Protein AF-A0A5J4NF68-F1 (afdb_monomer_lite)

pLDDT: mean 74.24, std 18.6, range [33.56, 95.12]

Sequence (319 aa):
MELEQIKAQVVLRYAKQRDSLELQIQQTKDAIANVENAMNISLVALQANIARNQRWLKAIHGWIAIHQDLCRRRRYRWDQEISKMRREILALEATEGFVKAVFGGGPNGALRDQQKNSSVGCFQPQSKCEKMWLSRRRKQAELVISQESCDRIRNIETLLRTRGLSTDEQVIAKKKFFVPHHSLLIREKELSEVATKLQVEQDVLLTNIDKRKQEKQQLEERWASVIEEISRELANSEENFRKRTIELQTRLEELLSQRDSMRMMEQEELIEATVKYVNRKRQMNELHQEFAHLGLSLSINGVGRFSYFERRPNYLPYR

Organism: NCBI:txid34504

Foldseek 3Di:
DVVVVVVVVVVVVVVVVVVVVVVVVVVVVVVVVVVVVVLVVVLVVLVVVLVVLVVVLVVLVVVVVVVLVVVVVVVVVVVVVVVVVVVVVVVVVVCVVVVCVPVVDDDVPVVPPPDPDDPDDDDDPPDPVVVVVVVVVVVVVVVVQDVVNVVVVVVVVVVVVVVVPPPVVVVVVPPPPPVVPDPSNVVSVVSVVVSVVSVVVSVVSVVVVVVVVVVVVVVVVVVVVVVVVVVVVVVVVVVVVVVVVVVVVVVVVVVVVVVVVVVVVVVVVVVVVVVVVVVVVVVVVVVQVVCVVVQFHFDDDPPDPDDGGDPDGPDDDPD

Structure (mmCIF, N/CA/C/O backbone):
data_AF-A0A5J4NF68-F1
#
_entry.id   AF-A0A5J4NF68-F1
#
loop_
_atom_site.group_PDB
_atom_site.id
_atom_site.type_symbol
_atom_site.label_atom_id
_atom_site.label_alt_id
_atom_site.label_comp_id
_atom_site.label_asym_id
_atom_site.label_entity_id
_atom_site.label_seq_id
_atom_site.pdbx_PDB_ins_code
_atom_site.Cartn_x
_atom_site.Cartn_y
_atom_site.Cartn_z
_atom_site.occupancy
_atom_site.B_iso_or_equiv
_atom_site.auth_seq_id
_atom_site.auth_comp_id
_atom_site.auth_asym_id
_atom_site.auth_atom_id
_atom_site.pdbx_PDB_model_num
ATOM 1 N N . MET A 1 1 ? -27.489 -20.104 41.219 1.00 59.53 1 MET A N 1
ATOM 2 C CA . MET A 1 1 ? -26.710 -20.953 40.288 1.00 59.53 1 MET A CA 1
ATOM 3 C C . MET A 1 1 ? -26.841 -20.513 38.830 1.00 59.53 1 MET A C 1
ATOM 5 O O . MET A 1 1 ? -25.839 -20.527 38.134 1.00 59.53 1 MET A O 1
ATOM 9 N N . GLU A 1 2 ? -28.008 -20.062 38.365 1.00 78.06 2 GLU A N 1
ATOM 10 C CA . GLU A 1 2 ? -28.225 -19.699 36.948 1.00 78.06 2 GLU A CA 1
ATOM 11 C C . GLU A 1 2 ? -27.403 -18.487 36.460 1.00 78.06 2 GLU A C 1
ATOM 13 O O . GLU A 1 2 ? -26.925 -18.467 35.330 1.00 78.06 2 GLU A O 1
ATOM 18 N N . LEU A 1 3 ? -27.161 -17.496 37.323 1.00 75.38 3 LEU A N 1
ATOM 19 C CA . LEU A 1 3 ? -26.465 -16.251 36.961 1.00 75.38 3 LEU A CA 1
ATOM 20 C C . LEU A 1 3 ? -24.962 -16.455 36.668 1.00 75.38 3 LEU A C 1
ATOM 22 O O . LEU A 1 3 ? -24.415 -15.847 35.750 1.00 75.38 3 LEU A O 1
ATOM 26 N N . GLU A 1 4 ? -24.314 -17.360 37.406 1.00 84.50 4 GLU A N 1
ATOM 27 C CA . GLU A 1 4 ? -22.922 -17.785 37.177 1.00 84.50 4 GLU A CA 1
ATOM 28 C C . GLU A 1 4 ? -22.785 -18.555 35.853 1.00 84.50 4 GLU A C 1
ATOM 30 O O . GLU A 1 4 ? -21.860 -18.309 35.079 1.00 84.50 4 GLU A 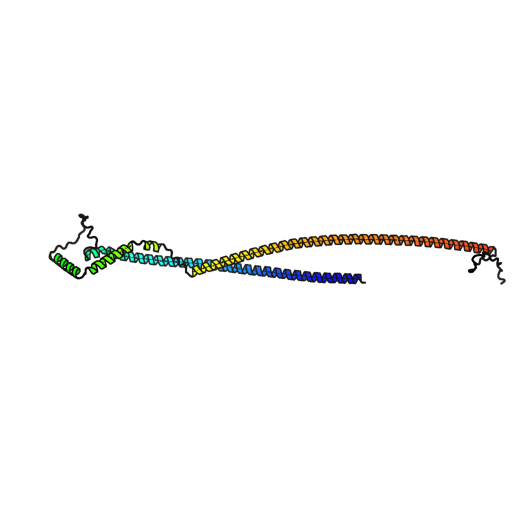O 1
ATOM 35 N N . GLN A 1 5 ? -23.750 -19.425 35.532 1.00 88.38 5 GLN A N 1
ATOM 36 C CA . GLN A 1 5 ? -23.781 -20.135 34.249 1.00 88.38 5 GLN A CA 1
ATOM 37 C C . GLN A 1 5 ? -23.977 -19.184 33.064 1.00 88.38 5 GLN A C 1
ATOM 39 O O . GLN A 1 5 ? -23.295 -19.330 32.049 1.00 88.38 5 GLN A O 1
ATOM 44 N N . ILE A 1 6 ? -24.863 -18.191 33.187 1.00 86.56 6 ILE A N 1
ATOM 45 C CA . ILE A 1 6 ? -25.079 -17.185 32.139 1.00 86.56 6 ILE A CA 1
ATOM 46 C C . ILE A 1 6 ? -23.810 -16.348 31.929 1.00 86.56 6 ILE A C 1
ATOM 48 O O . ILE A 1 6 ? -23.382 -16.179 30.787 1.00 86.56 6 ILE A O 1
ATOM 52 N N . LYS A 1 7 ? -23.151 -15.891 33.005 1.00 86.12 7 LYS A N 1
ATOM 53 C CA . LYS A 1 7 ? -21.858 -15.188 32.908 1.00 86.12 7 LYS A CA 1
ATOM 54 C C . LYS A 1 7 ? -20.809 -16.030 32.188 1.00 86.12 7 LYS A C 1
ATOM 56 O O . LYS A 1 7 ? -20.181 -15.542 31.250 1.00 86.12 7 LYS A O 1
ATOM 61 N N . ALA A 1 8 ? -20.654 -17.294 32.579 1.00 88.31 8 ALA A N 1
ATOM 62 C CA . ALA A 1 8 ? -19.693 -18.197 31.957 1.00 88.31 8 ALA A CA 1
ATOM 63 C C . ALA A 1 8 ? -19.976 -18.392 30.456 1.00 88.31 8 ALA A C 1
ATOM 65 O O . ALA A 1 8 ? -19.056 -18.318 29.644 1.00 88.31 8 ALA A O 1
ATOM 66 N N . GLN A 1 9 ? -21.242 -18.567 30.060 1.00 89.31 9 GLN A N 1
ATOM 67 C CA . GLN A 1 9 ? -21.619 -18.693 28.648 1.00 89.31 9 GLN A CA 1
ATOM 68 C C . GLN A 1 9 ? -21.341 -17.421 27.841 1.00 89.31 9 GLN A C 1
ATOM 70 O O . GLN A 1 9 ? -20.871 -17.510 26.706 1.00 89.31 9 GLN A O 1
ATOM 75 N N . VAL A 1 10 ? -21.617 -16.248 28.412 1.00 88.31 10 VAL A N 1
ATOM 76 C CA . VAL A 1 10 ? -21.362 -14.955 27.765 1.00 88.31 10 VAL A CA 1
ATOM 77 C C . VAL A 1 10 ? -19.863 -14.751 27.547 1.00 88.31 10 VAL A C 1
ATOM 79 O O . VAL A 1 10 ? -19.450 -14.480 26.420 1.00 88.31 10 VAL A O 1
ATOM 82 N N . VAL A 1 11 ? -19.036 -14.974 28.574 1.00 89.62 11 VAL A N 1
ATOM 83 C CA . VAL A 1 11 ? -17.567 -14.882 28.471 1.00 89.62 11 VAL A CA 1
ATOM 84 C C . VAL A 1 11 ? -17.032 -15.823 27.391 1.00 89.62 11 VAL A C 1
ATOM 86 O O . VAL A 1 11 ? -16.218 -15.422 26.563 1.00 89.62 11 VAL A O 1
ATOM 89 N N . LEU A 1 12 ? -17.533 -17.058 27.346 1.00 91.94 12 LEU A N 1
ATOM 90 C CA . LEU A 1 12 ? -17.080 -18.068 26.392 1.00 91.94 12 LEU A CA 1
ATOM 91 C C . LEU A 1 12 ? -17.484 -17.723 24.947 1.00 91.94 12 LEU A C 1
ATOM 93 O O . LEU A 1 12 ? -16.716 -17.974 24.017 1.00 91.94 12 LEU A O 1
ATOM 97 N N . ARG A 1 13 ? -18.656 -17.105 24.737 1.00 90.50 13 ARG A N 1
ATOM 98 C CA . ARG A 1 13 ? -19.060 -16.576 23.421 1.00 90.50 13 ARG A CA 1
ATOM 99 C C . ARG A 1 13 ? -18.168 -15.421 22.974 1.00 90.50 13 ARG A C 1
ATOM 101 O O . ARG A 1 13 ? -17.709 -15.444 21.834 1.00 90.50 13 ARG A O 1
ATOM 108 N N . TYR A 1 14 ? -17.888 -14.463 23.858 1.00 88.19 14 TYR A N 1
ATOM 109 C CA . TYR A 1 14 ? -16.998 -13.343 23.543 1.00 88.19 14 TYR A CA 1
ATOM 110 C C . TYR A 1 14 ? -15.572 -13.803 23.242 1.00 88.19 14 TYR A C 1
ATOM 112 O O . TYR A 1 14 ? -14.987 -13.327 22.275 1.00 88.19 14 TYR A O 1
ATOM 120 N N . ALA A 1 15 ? -15.038 -14.762 24.005 1.00 88.25 15 ALA A N 1
ATOM 121 C CA . ALA A 1 15 ? -13.722 -15.341 23.745 1.00 88.25 15 ALA A CA 1
ATOM 122 C C . ALA A 1 15 ? -13.656 -15.975 22.346 1.00 88.25 15 ALA A C 1
ATOM 124 O O . ALA A 1 15 ? -12.808 -15.605 21.544 1.00 88.25 15 ALA A O 1
ATOM 125 N N . LYS A 1 16 ? -14.631 -16.824 21.989 1.00 90.81 16 LYS A N 1
ATOM 126 C CA . LYS A 1 16 ? -14.703 -17.427 20.645 1.00 90.81 16 LYS A CA 1
ATOM 127 C C . LYS A 1 16 ? -14.792 -16.389 19.528 1.00 90.81 16 LYS A C 1
ATOM 129 O O . LYS A 1 16 ? -14.175 -16.552 18.479 1.00 90.81 16 LYS A O 1
ATOM 134 N N . GLN A 1 17 ? -15.589 -15.342 19.731 1.00 89.50 17 GLN A N 1
ATOM 135 C CA . GLN A 1 17 ? -15.748 -14.282 18.741 1.00 89.50 17 GLN A CA 1
ATOM 136 C C . GLN A 1 17 ? -14.461 -13.462 18.591 1.00 89.50 17 GLN A C 1
ATOM 138 O O . GLN A 1 17 ? -14.078 -13.137 17.469 1.00 89.50 17 GLN A O 1
ATOM 143 N N . ARG A 1 18 ? -13.768 -13.186 19.699 1.00 88.56 18 ARG A N 1
ATOM 144 C CA . ARG A 1 18 ? -12.459 -12.535 19.708 1.00 88.56 18 ARG A CA 1
ATOM 145 C C . ARG A 1 18 ? -11.419 -13.364 18.959 1.00 88.56 18 ARG A C 1
ATOM 147 O O . ARG A 1 18 ? -10.794 -12.829 18.053 1.00 88.56 18 ARG A O 1
ATOM 154 N N . ASP A 1 19 ? -11.292 -14.651 19.268 1.00 90.31 19 ASP A N 1
ATOM 155 C CA . ASP A 1 19 ? -10.322 -15.539 18.615 1.00 90.31 19 ASP A CA 1
ATOM 156 C C . ASP A 1 19 ? -10.578 -15.621 17.100 1.00 90.31 19 ASP A C 1
ATOM 158 O O . ASP A 1 19 ? -9.653 -15.571 16.288 1.00 90.31 19 ASP A O 1
ATOM 162 N N . SER A 1 20 ? -11.854 -15.680 16.698 1.00 92.00 20 SER A N 1
ATOM 163 C CA . SER A 1 20 ? -12.244 -15.646 15.285 1.00 92.00 20 SER A CA 1
ATOM 164 C C . SER A 1 20 ? -11.854 -14.334 14.599 1.00 92.00 20 SER A C 1
ATOM 166 O O . SER A 1 20 ? -11.439 -14.358 13.440 1.00 92.00 20 SER A O 1
ATOM 168 N N . LEU A 1 21 ? -12.015 -13.193 15.274 1.00 8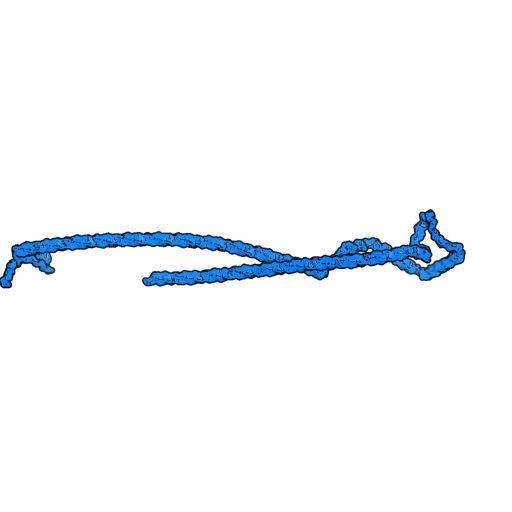7.75 21 LEU A N 1
ATOM 169 C CA . LEU A 1 21 ? -11.630 -11.887 14.736 1.00 87.75 21 LEU A CA 1
ATOM 170 C C . LEU A 1 21 ? -10.108 -11.743 14.660 1.00 87.75 21 LEU A C 1
ATOM 172 O O . LEU A 1 21 ? -9.599 -11.283 13.642 1.00 87.75 21 LEU A O 1
ATOM 176 N N . GLU A 1 22 ? -9.375 -12.179 15.685 1.00 88.94 22 GLU A N 1
ATOM 177 C CA . GLU A 1 22 ? -7.908 -12.181 15.688 1.00 88.94 22 GLU A CA 1
ATOM 178 C C . GLU A 1 22 ? -7.353 -13.037 14.539 1.00 88.94 22 GLU A C 1
ATOM 180 O O . GLU A 1 22 ? -6.442 -12.600 13.833 1.00 88.94 22 GLU A O 1
ATOM 185 N N . LEU A 1 23 ? -7.960 -14.199 14.269 1.00 92.75 23 LEU A N 1
ATOM 186 C CA . LEU A 1 23 ? -7.596 -15.041 13.129 1.00 92.75 23 LEU A CA 1
ATOM 187 C C . LEU A 1 23 ? -7.835 -14.335 11.786 1.00 92.75 23 LEU A C 1
ATOM 189 O O . LEU A 1 23 ? -6.960 -14.352 10.922 1.00 92.75 23 LEU A O 1
ATOM 193 N N . GLN A 1 24 ? -8.995 -13.699 11.603 1.00 89.25 24 GLN A N 1
ATOM 194 C CA . GLN A 1 24 ? -9.304 -12.952 10.378 1.00 89.25 24 GLN A CA 1
ATOM 195 C C . GLN A 1 24 ? -8.357 -11.759 10.183 1.00 89.25 24 GLN A C 1
ATOM 197 O O . GLN A 1 24 ? -7.879 -11.511 9.072 1.00 89.25 24 GLN A O 1
ATOM 202 N N . ILE A 1 25 ? -8.031 -11.040 11.261 1.00 86.50 25 ILE A N 1
ATOM 203 C CA . ILE A 1 25 ? -7.044 -9.952 11.248 1.00 86.50 25 ILE A CA 1
ATOM 204 C C . ILE A 1 25 ? -5.669 -10.487 10.839 1.00 86.50 25 ILE A C 1
ATOM 206 O O . ILE A 1 25 ? -4.985 -9.866 10.030 1.00 86.50 25 ILE A O 1
ATOM 210 N N . GLN A 1 26 ? -5.255 -11.642 11.355 1.00 90.12 26 GLN A N 1
ATOM 211 C CA . GLN A 1 26 ? -3.968 -12.214 10.979 1.00 90.12 26 GLN A CA 1
ATOM 212 C C . GLN A 1 26 ? -3.941 -12.646 9.506 1.00 90.12 26 GLN A C 1
ATOM 214 O O . GLN A 1 26 ? -3.029 -12.271 8.775 1.00 90.12 26 GLN A O 1
ATOM 219 N N . GLN A 1 27 ? -4.981 -13.338 9.034 1.00 92.69 27 GLN A N 1
ATOM 220 C CA . GLN A 1 27 ? -5.099 -13.752 7.631 1.00 92.69 27 GLN A CA 1
ATOM 221 C C . GLN A 1 27 ? -5.060 -12.560 6.668 1.00 92.69 27 GLN A C 1
ATOM 223 O O . GLN A 1 27 ? -4.418 -12.615 5.619 1.00 92.69 27 GLN A O 1
ATOM 228 N N . THR A 1 28 ? -5.734 -11.465 7.021 1.00 86.12 28 THR A N 1
ATOM 229 C CA . THR A 1 28 ? -5.725 -10.238 6.215 1.00 86.12 28 THR A CA 1
ATOM 230 C C . THR A 1 28 ? -4.368 -9.538 6.238 1.00 86.12 28 THR A C 1
ATOM 232 O O . THR A 1 28 ? -3.916 -9.091 5.183 1.00 86.12 28 THR A O 1
ATOM 235 N N . LYS A 1 29 ? -3.673 -9.496 7.383 1.00 87.19 29 LYS A N 1
ATOM 236 C CA . LYS A 1 29 ? -2.292 -8.989 7.468 1.00 87.19 29 LYS A CA 1
ATOM 237 C C . LYS A 1 29 ? -1.343 -9.779 6.569 1.00 87.19 29 LYS A C 1
ATOM 239 O O . LYS A 1 29 ? -0.588 -9.177 5.807 1.00 87.19 29 LYS A O 1
ATOM 244 N N . ASP A 1 30 ? -1.429 -11.104 6.609 1.00 91.56 30 ASP A N 1
ATOM 245 C CA . ASP A 1 30 ? -0.593 -11.978 5.786 1.00 91.56 30 ASP A CA 1
ATOM 246 C C . ASP A 1 30 ? -0.901 -11.788 4.290 1.00 91.56 30 ASP A C 1
ATOM 248 O O . ASP A 1 30 ? 0.009 -11.699 3.463 1.00 91.56 30 ASP A O 1
ATOM 252 N N . ALA A 1 31 ? -2.180 -11.644 3.927 1.00 87.38 31 ALA A N 1
ATOM 253 C CA . ALA A 1 31 ? -2.591 -11.355 2.555 1.00 87.38 31 ALA A CA 1
ATOM 254 C C . ALA A 1 31 ? -2.039 -10.010 2.047 1.00 87.38 31 ALA A C 1
ATOM 256 O O . ALA A 1 31 ? -1.545 -9.943 0.920 1.00 87.38 31 ALA A O 1
ATOM 257 N N . ILE A 1 32 ? -2.071 -8.958 2.873 1.00 84.69 32 ILE A N 1
ATOM 258 C CA . ILE A 1 32 ? -1.496 -7.646 2.535 1.00 84.69 32 ILE A CA 1
ATOM 259 C C . ILE A 1 32 ? 0.015 -7.765 2.320 1.00 84.69 32 ILE A C 1
ATOM 261 O O . ILE A 1 32 ? 0.515 -7.323 1.285 1.00 84.69 32 ILE A O 1
ATOM 265 N N . ALA A 1 33 ? 0.730 -8.418 3.240 1.00 87.06 33 ALA A N 1
ATOM 266 C CA . ALA A 1 33 ? 2.175 -8.612 3.133 1.00 87.06 33 ALA A CA 1
ATOM 267 C C . ALA A 1 33 ? 2.562 -9.385 1.858 1.00 87.06 33 ALA A C 1
ATOM 269 O O . ALA A 1 33 ? 3.530 -9.040 1.178 1.00 87.06 33 ALA A O 1
ATOM 270 N N . ASN A 1 34 ? 1.775 -10.397 1.484 1.00 90.94 34 ASN A N 1
ATOM 271 C CA . ASN A 1 34 ? 1.985 -11.149 0.248 1.00 90.94 34 ASN A CA 1
ATOM 272 C C . ASN A 1 34 ? 1.823 -10.274 -1.004 1.00 90.94 34 ASN A C 1
ATOM 274 O O . ASN A 1 34 ? 2.630 -10.378 -1.930 1.00 90.94 34 ASN A O 1
ATOM 278 N N . VAL A 1 35 ? 0.820 -9.390 -1.033 1.00 87.56 35 VAL A N 1
ATOM 279 C CA . VAL A 1 35 ? 0.612 -8.451 -2.149 1.00 87.56 35 VAL A CA 1
ATOM 280 C C . VAL A 1 35 ? 1.742 -7.422 -2.227 1.00 87.56 35 VAL A C 1
ATOM 282 O O . VAL A 1 35 ? 2.268 -7.190 -3.317 1.00 87.56 35 VAL A O 1
ATOM 285 N N . GLU A 1 36 ? 2.156 -6.844 -1.097 1.00 85.44 36 GLU A N 1
ATOM 286 C CA . GLU A 1 36 ? 3.284 -5.902 -1.035 1.00 85.44 36 GLU A CA 1
ATOM 287 C C . GLU A 1 36 ? 4.576 -6.555 -1.558 1.00 85.44 36 GLU A C 1
ATOM 289 O O . GLU A 1 36 ? 5.273 -5.987 -2.404 1.00 85.44 36 GLU A O 1
ATOM 294 N N . ASN A 1 37 ? 4.862 -7.788 -1.132 1.00 89.81 37 ASN A N 1
ATOM 295 C CA . ASN A 1 37 ? 6.015 -8.548 -1.612 1.00 89.81 37 ASN A CA 1
ATOM 296 C C . ASN A 1 37 ? 5.940 -8.832 -3.117 1.00 89.81 37 ASN A C 1
ATOM 298 O O . ASN A 1 37 ? 6.929 -8.631 -3.824 1.00 89.81 37 ASN A O 1
ATOM 302 N N . ALA A 1 38 ? 4.781 -9.248 -3.633 1.00 88.12 38 ALA A N 1
ATOM 303 C CA . ALA A 1 38 ? 4.597 -9.500 -5.061 1.00 88.12 38 ALA A CA 1
ATOM 304 C C . ALA A 1 38 ? 4.813 -8.231 -5.907 1.00 88.12 38 ALA A C 1
ATOM 306 O O . ALA A 1 38 ? 5.500 -8.280 -6.932 1.00 88.12 38 ALA A O 1
ATOM 307 N N . MET A 1 39 ? 4.291 -7.083 -5.459 1.00 86.69 39 MET A N 1
ATOM 308 C CA . MET A 1 39 ? 4.506 -5.789 -6.116 1.00 86.69 39 MET A CA 1
ATOM 309 C C . MET A 1 39 ? 5.984 -5.391 -6.122 1.00 86.69 39 MET A C 1
ATOM 311 O O . MET A 1 39 ? 6.503 -4.986 -7.163 1.00 86.69 39 MET A O 1
ATOM 315 N N . ASN A 1 40 ? 6.683 -5.560 -4.997 1.00 86.69 40 ASN A N 1
ATOM 316 C CA . ASN A 1 40 ? 8.109 -5.253 -4.892 1.00 86.69 40 ASN A CA 1
ATOM 317 C C . ASN A 1 40 ? 8.959 -6.140 -5.809 1.00 86.69 40 ASN A C 1
ATOM 319 O O . ASN A 1 40 ? 9.826 -5.634 -6.521 1.00 86.69 40 ASN A O 1
ATOM 323 N N . ILE A 1 41 ? 8.686 -7.448 -5.854 1.00 91.62 41 ILE A N 1
ATOM 324 C CA . ILE A 1 41 ? 9.371 -8.379 -6.763 1.00 91.62 41 ILE A CA 1
ATOM 325 C C . ILE A 1 41 ? 9.149 -7.960 -8.222 1.00 91.62 41 ILE A C 1
ATOM 327 O O . ILE A 1 41 ? 10.106 -7.901 -8.997 1.00 91.62 41 ILE A O 1
ATOM 331 N N . SER A 1 42 ? 7.910 -7.618 -8.591 1.00 88.88 42 SER A N 1
ATOM 332 C CA . SER A 1 42 ? 7.581 -7.144 -9.940 1.00 88.88 42 SER A CA 1
ATOM 333 C C . SER A 1 42 ? 8.319 -5.850 -10.290 1.00 88.88 42 SER A C 1
ATOM 335 O O . SER A 1 42 ? 8.864 -5.727 -11.388 1.00 88.88 42 SER A O 1
ATOM 337 N N . LEU A 1 43 ? 8.383 -4.894 -9.359 1.00 88.25 43 LEU A N 1
ATOM 338 C CA . LEU A 1 43 ? 9.092 -3.630 -9.553 1.00 88.25 43 LEU A CA 1
ATOM 339 C C . LEU A 1 43 ? 10.593 -3.861 -9.775 1.00 88.25 43 LEU A C 1
ATOM 341 O O . LEU A 1 43 ? 11.167 -3.316 -10.717 1.00 88.25 43 LEU A O 1
ATOM 345 N N . VAL A 1 44 ? 11.220 -4.706 -8.953 1.00 91.44 44 VAL A N 1
ATOM 346 C CA . VAL A 1 44 ? 12.642 -5.059 -9.088 1.00 91.44 44 VAL A CA 1
ATOM 347 C C . VAL A 1 44 ? 12.910 -5.744 -10.430 1.00 91.44 44 VAL A C 1
ATOM 349 O O . VAL A 1 44 ? 13.878 -5.406 -11.116 1.00 91.44 44 VAL A O 1
ATOM 352 N N . ALA A 1 45 ? 12.044 -6.670 -10.847 1.00 90.75 45 ALA A N 1
ATOM 353 C CA . ALA A 1 45 ? 12.169 -7.348 -12.134 1.00 90.75 45 ALA A CA 1
ATOM 354 C C . ALA A 1 45 ? 12.070 -6.366 -13.317 1.00 90.75 45 ALA A C 1
ATOM 356 O O . ALA A 1 45 ? 12.879 -6.429 -14.248 1.00 90.75 45 ALA A O 1
ATOM 357 N N . LEU A 1 46 ? 11.131 -5.417 -13.267 1.00 86.75 46 LEU A N 1
ATOM 358 C CA . LEU A 1 46 ? 10.992 -4.374 -14.287 1.00 86.75 46 LEU A CA 1
ATOM 359 C C . LEU A 1 46 ? 12.208 -3.449 -14.333 1.00 86.75 46 LEU A C 1
ATOM 361 O O . LEU A 1 46 ? 12.747 -3.211 -15.414 1.00 86.75 46 LEU A O 1
ATOM 365 N N . GLN A 1 47 ? 12.706 -2.996 -13.182 1.00 88.94 47 GLN A N 1
ATOM 366 C CA . GLN A 1 47 ? 13.919 -2.178 -13.106 1.00 88.94 47 GLN A CA 1
ATOM 367 C C . GLN A 1 47 ? 15.134 -2.903 -13.701 1.00 88.94 47 GLN A C 1
ATOM 369 O O . GLN A 1 47 ? 15.905 -2.310 -14.463 1.00 88.94 47 GLN A O 1
ATOM 374 N N . ALA A 1 48 ? 15.285 -4.201 -13.421 1.00 91.38 48 ALA A N 1
ATOM 375 C CA . ALA A 1 48 ? 16.342 -5.019 -14.005 1.00 91.38 48 ALA A CA 1
ATOM 376 C C . ALA A 1 48 ? 16.211 -5.127 -15.536 1.00 91.38 48 ALA A C 1
ATOM 378 O O . ALA A 1 48 ? 17.207 -4.993 -16.257 1.00 91.38 48 ALA A O 1
ATOM 379 N N . ASN A 1 49 ? 14.990 -5.311 -16.048 1.00 89.56 49 ASN A N 1
ATOM 380 C CA . ASN A 1 49 ? 14.715 -5.363 -17.486 1.00 89.56 49 ASN A CA 1
ATOM 381 C C . ASN A 1 49 ? 14.991 -4.023 -18.182 1.00 89.56 49 ASN A C 1
ATOM 383 O O . ASN A 1 49 ? 15.625 -4.003 -19.240 1.00 89.56 49 ASN A O 1
ATOM 387 N N . ILE A 1 50 ? 14.600 -2.901 -17.574 1.00 85.00 50 ILE A N 1
ATOM 388 C CA . ILE A 1 50 ? 14.902 -1.554 -18.078 1.00 85.00 50 ILE A CA 1
ATOM 389 C C . ILE A 1 50 ? 16.416 -1.347 -18.147 1.00 85.00 50 ILE A C 1
ATOM 391 O O . ILE A 1 50 ? 16.941 -0.976 -19.199 1.00 85.00 50 ILE A O 1
ATOM 395 N N . ALA A 1 51 ? 17.144 -1.657 -17.070 1.00 89.75 51 ALA A N 1
ATOM 396 C CA . ALA A 1 51 ? 18.598 -1.529 -17.035 1.00 89.75 51 ALA A CA 1
ATOM 397 C C . ALA A 1 51 ? 19.278 -2.400 -18.107 1.00 89.75 51 ALA A C 1
ATOM 399 O O . ALA A 1 51 ? 20.225 -1.965 -18.771 1.00 89.75 51 ALA A O 1
ATOM 400 N N . ARG A 1 52 ? 18.779 -3.624 -18.323 1.00 91.44 52 ARG A N 1
ATOM 401 C CA . ARG A 1 52 ? 19.253 -4.518 -19.386 1.00 91.44 52 ARG A CA 1
ATOM 402 C C . ARG A 1 52 ? 19.019 -3.911 -20.769 1.00 91.44 52 ARG A C 1
ATOM 404 O O . ARG A 1 52 ? 19.957 -3.863 -21.565 1.00 91.44 52 ARG A O 1
ATOM 411 N N . ASN A 1 53 ? 17.817 -3.417 -21.052 1.00 85.56 53 ASN A N 1
ATOM 412 C CA . ASN A 1 53 ? 17.481 -2.826 -22.349 1.00 85.56 53 ASN A CA 1
ATOM 413 C C . ASN A 1 53 ? 18.274 -1.543 -22.623 1.00 85.56 53 ASN A C 1
ATOM 415 O O . ASN A 1 53 ? 18.767 -1.359 -23.732 1.00 85.56 53 ASN A O 1
ATOM 419 N N . GLN A 1 54 ? 18.514 -0.711 -21.607 1.00 86.88 54 GLN A N 1
ATOM 420 C CA . GLN A 1 54 ? 19.384 0.463 -21.725 1.00 86.88 54 GLN A CA 1
ATOM 421 C C . GLN A 1 54 ? 20.826 0.091 -22.100 1.00 86.88 54 GLN A C 1
ATOM 423 O O . GLN A 1 54 ? 21.446 0.768 -22.922 1.00 86.88 54 GLN A O 1
ATOM 428 N N . ARG A 1 55 ? 21.376 -0.992 -21.532 1.00 90.62 55 ARG A N 1
ATOM 429 C CA . ARG A 1 55 ? 22.709 -1.495 -21.915 1.00 90.62 55 ARG A CA 1
ATOM 430 C C . ARG A 1 55 ? 22.732 -1.962 -23.371 1.00 90.62 55 ARG A C 1
ATOM 432 O O . ARG A 1 55 ? 23.670 -1.626 -24.092 1.00 90.62 55 ARG A O 1
ATOM 439 N N . TRP A 1 56 ? 21.698 -2.677 -23.815 1.00 88.44 56 TRP A N 1
ATOM 440 C CA . TRP A 1 56 ? 21.576 -3.115 -25.210 1.00 88.44 56 TRP A CA 1
ATOM 441 C C . TRP A 1 56 ? 21.442 -1.949 -26.188 1.00 88.44 56 TRP A C 1
ATOM 443 O O . TRP A 1 56 ? 22.125 -1.949 -27.209 1.00 88.44 56 TRP A O 1
ATOM 453 N N . LEU A 1 57 ? 20.643 -0.931 -25.861 1.00 85.38 57 LEU A N 1
ATOM 454 C CA . LEU A 1 57 ? 20.526 0.287 -26.667 1.00 85.38 57 LEU A CA 1
ATOM 455 C C . LEU A 1 57 ? 21.875 0.998 -26.808 1.00 85.38 57 LEU A C 1
ATOM 457 O O . LEU A 1 57 ? 22.295 1.303 -27.921 1.00 85.38 57 LEU A O 1
ATOM 461 N N . LYS A 1 58 ? 22.617 1.174 -25.704 1.00 89.25 58 LYS A N 1
ATOM 462 C CA . LYS A 1 58 ? 23.974 1.749 -25.743 1.00 89.25 58 LYS A CA 1
ATOM 463 C C . LYS A 1 58 ? 24.913 0.949 -26.648 1.00 89.25 58 LYS A C 1
ATOM 465 O O . LYS A 1 58 ? 25.646 1.539 -27.440 1.00 89.25 58 LYS A O 1
ATOM 470 N N . ALA A 1 59 ? 24.878 -0.381 -26.555 1.00 89.19 59 ALA A N 1
ATOM 471 C CA . ALA A 1 59 ? 25.693 -1.246 -27.401 1.00 89.19 59 ALA A CA 1
ATOM 472 C C . ALA A 1 59 ? 25.317 -1.111 -28.887 1.00 89.19 59 ALA A C 1
ATOM 474 O O . ALA A 1 59 ? 26.200 -0.974 -29.731 1.00 89.19 59 ALA A O 1
ATOM 475 N N . ILE A 1 60 ? 24.022 -1.101 -29.212 1.00 84.69 60 ILE A N 1
ATOM 476 C CA . ILE A 1 60 ? 23.529 -0.960 -30.588 1.00 84.69 60 ILE A CA 1
ATOM 477 C C . ILE A 1 60 ? 23.892 0.405 -31.171 1.00 84.69 60 ILE A C 1
ATOM 479 O O . ILE A 1 60 ? 24.387 0.451 -32.294 1.00 84.69 60 ILE A O 1
ATOM 483 N N . HIS A 1 61 ? 23.753 1.496 -30.412 1.00 83.19 61 HIS A N 1
ATOM 484 C CA . HIS A 1 61 ? 24.211 2.818 -30.852 1.00 83.19 61 HIS A CA 1
ATOM 485 C C . HIS A 1 61 ? 25.713 2.818 -31.170 1.00 83.19 61 HIS A C 1
ATOM 487 O O . HIS A 1 61 ? 26.127 3.365 -32.193 1.00 83.19 61 HIS A O 1
ATOM 493 N N . GLY A 1 62 ? 26.528 2.156 -30.339 1.00 86.44 62 GLY A N 1
ATOM 494 C CA . GLY A 1 62 ? 27.959 1.977 -30.597 1.00 86.44 62 GLY A CA 1
ATOM 495 C C . GLY A 1 62 ? 28.229 1.223 -31.902 1.00 86.44 62 GLY A C 1
ATOM 496 O O . GLY A 1 62 ? 29.017 1.676 -32.732 1.00 86.44 62 GLY A O 1
ATOM 497 N N . TRP A 1 63 ? 27.526 0.113 -32.136 1.00 85.31 63 TRP A N 1
ATOM 498 C CA . TRP A 1 63 ? 27.641 -0.657 -33.378 1.00 85.31 63 TRP A CA 1
ATOM 499 C C . TRP A 1 63 ? 27.186 0.120 -34.613 1.00 85.31 63 TRP A C 1
ATOM 501 O O . TRP A 1 63 ? 27.845 0.055 -35.651 1.00 85.31 63 TRP A O 1
ATOM 511 N N . ILE A 1 64 ? 26.098 0.884 -34.508 1.00 80.38 64 ILE A N 1
ATOM 512 C CA . ILE A 1 64 ? 25.621 1.761 -35.581 1.00 80.38 64 ILE A CA 1
ATOM 513 C C . ILE A 1 64 ? 26.684 2.812 -35.910 1.00 80.38 64 ILE A C 1
ATOM 515 O O . ILE A 1 64 ? 26.984 3.010 -37.086 1.00 80.38 64 ILE A O 1
ATOM 519 N N . ALA A 1 65 ? 27.291 3.446 -34.903 1.00 82.25 65 ALA A N 1
ATOM 520 C CA . ALA A 1 65 ? 28.353 4.429 -35.108 1.00 82.25 65 ALA A CA 1
ATOM 521 C C . ALA A 1 65 ? 29.566 3.816 -35.829 1.00 82.25 65 ALA A C 1
ATOM 523 O O . ALA A 1 65 ? 30.009 4.346 -36.850 1.00 82.25 65 ALA A O 1
ATOM 524 N N . ILE A 1 66 ? 30.035 2.647 -35.373 1.00 86.00 66 ILE A N 1
ATOM 525 C CA . ILE A 1 66 ? 31.137 1.911 -36.013 1.00 86.00 66 ILE A CA 1
ATOM 526 C C . ILE A 1 66 ? 30.791 1.569 -37.467 1.00 86.00 66 ILE A C 1
ATOM 528 O O . ILE A 1 66 ? 31.598 1.793 -38.371 1.00 86.00 66 ILE A O 1
ATOM 532 N N . HIS A 1 67 ? 29.588 1.049 -37.716 1.00 81.75 67 HIS A N 1
ATOM 533 C CA . HIS A 1 67 ? 29.144 0.690 -39.059 1.00 81.75 67 HIS A CA 1
ATOM 534 C C . HIS A 1 67 ? 29.094 1.913 -39.985 1.00 81.75 67 HIS A C 1
ATOM 536 O O . HIS A 1 67 ? 29.618 1.875 -41.100 1.00 81.75 67 HIS A O 1
ATOM 542 N N . GLN A 1 68 ? 28.531 3.028 -39.511 1.00 82.75 68 GLN A N 1
ATOM 543 C CA . GLN A 1 68 ? 28.488 4.280 -40.263 1.00 82.75 68 GLN A CA 1
ATOM 544 C C . GLN A 1 68 ? 29.894 4.781 -40.611 1.00 82.75 68 GLN A C 1
ATOM 546 O O . GLN A 1 68 ? 30.124 5.192 -41.752 1.00 82.75 68 GLN A O 1
ATOM 551 N N . ASP A 1 69 ? 30.842 4.705 -39.679 1.00 82.81 69 ASP A N 1
ATOM 552 C CA . ASP A 1 69 ? 32.225 5.118 -39.912 1.00 82.81 69 ASP A CA 1
ATOM 553 C C . ASP A 1 69 ? 32.960 4.202 -40.895 1.00 82.81 69 ASP A C 1
ATOM 555 O O . ASP A 1 69 ? 33.664 4.693 -41.782 1.00 82.81 69 ASP A O 1
ATOM 559 N N . LEU A 1 70 ? 32.748 2.885 -40.828 1.00 83.38 70 LEU A N 1
ATOM 560 C CA . LEU A 1 70 ? 33.275 1.945 -41.823 1.00 83.38 70 LEU A CA 1
ATOM 561 C C . LEU A 1 70 ? 32.729 2.248 -43.225 1.00 83.38 70 LEU A C 1
ATOM 563 O O . LEU A 1 70 ? 33.496 2.323 -44.189 1.00 83.38 70 LEU A O 1
ATOM 567 N N . CYS A 1 71 ? 31.424 2.503 -43.347 1.00 79.31 71 CYS A N 1
ATOM 568 C CA . CYS A 1 71 ? 30.802 2.897 -44.611 1.00 79.31 71 CYS A CA 1
ATOM 569 C C . CYS A 1 71 ? 31.319 4.246 -45.134 1.00 79.31 71 CYS A C 1
ATOM 571 O O . CYS A 1 71 ? 31.411 4.434 -46.350 1.00 79.31 71 CYS A O 1
ATOM 573 N N . ARG A 1 72 ? 31.646 5.201 -44.253 1.00 79.25 72 ARG A N 1
ATOM 574 C CA . ARG A 1 72 ? 32.276 6.477 -44.637 1.00 79.25 72 ARG A CA 1
ATOM 575 C C . ARG A 1 72 ? 33.699 6.262 -45.145 1.00 79.25 72 ARG A C 1
ATOM 577 O O . ARG A 1 72 ? 34.026 6.745 -46.223 1.00 79.25 72 ARG A O 1
ATOM 584 N N . ARG A 1 73 ? 34.521 5.488 -44.427 1.00 83.94 73 ARG A N 1
ATOM 585 C CA . ARG A 1 73 ? 35.907 5.179 -44.828 1.00 83.94 73 ARG A CA 1
ATOM 586 C C . ARG A 1 73 ? 35.969 4.441 -46.163 1.00 83.94 73 ARG A C 1
ATOM 588 O O . ARG A 1 73 ? 36.803 4.772 -46.999 1.00 83.94 73 ARG A O 1
ATOM 595 N N . ARG A 1 74 ? 35.081 3.464 -46.380 1.00 84.12 74 ARG A N 1
ATOM 596 C CA . ARG A 1 74 ? 35.007 2.725 -47.650 1.00 84.12 74 ARG A CA 1
ATOM 597 C C . ARG A 1 74 ? 34.644 3.644 -48.818 1.00 84.12 74 ARG A C 1
ATOM 599 O O . ARG A 1 74 ? 35.279 3.549 -49.860 1.00 84.12 74 ARG A O 1
ATOM 606 N N . ARG A 1 75 ? 33.682 4.555 -48.626 1.00 77.12 75 ARG A N 1
ATOM 607 C CA . ARG A 1 75 ? 33.331 5.573 -49.630 1.00 77.12 75 ARG A CA 1
ATOM 608 C C . ARG A 1 75 ? 34.486 6.511 -49.925 1.00 77.12 75 ARG A C 1
ATOM 610 O O . ARG A 1 75 ? 34.832 6.666 -51.079 1.00 77.12 75 ARG A O 1
ATOM 617 N N . TYR A 1 76 ? 35.139 7.038 -48.896 1.00 83.50 76 TYR A N 1
ATOM 618 C CA . TYR A 1 76 ? 36.290 7.915 -49.081 1.00 83.50 76 TYR A CA 1
ATOM 619 C C . TYR A 1 76 ? 37.391 7.266 -49.937 1.00 83.50 76 TYR A C 1
ATOM 621 O O . TYR A 1 76 ? 37.912 7.903 -50.847 1.00 83.50 76 TYR A O 1
ATOM 629 N N . ARG A 1 77 ? 37.704 5.983 -49.701 1.00 83.31 77 ARG A N 1
ATOM 630 C CA . ARG A 1 77 ? 38.654 5.231 -50.543 1.00 83.31 77 ARG A CA 1
ATOM 631 C C . ARG A 1 77 ? 38.168 5.090 -51.985 1.00 83.31 77 ARG A C 1
ATOM 633 O O . ARG A 1 77 ? 38.934 5.330 -52.908 1.00 83.31 77 ARG A O 1
ATOM 640 N N . TRP A 1 78 ? 36.896 4.747 -52.171 1.00 82.88 78 TRP A N 1
ATOM 641 C CA . TRP A 1 78 ? 36.289 4.630 -53.495 1.00 82.88 78 TRP A CA 1
ATOM 642 C C . TRP A 1 78 ? 36.292 5.962 -54.259 1.00 82.88 78 TRP A C 1
ATOM 644 O O . TRP A 1 78 ? 36.671 6.010 -55.424 1.00 82.88 78 TRP A O 1
ATOM 654 N N . ASP A 1 79 ? 35.956 7.066 -53.592 1.00 79.38 79 ASP A N 1
ATOM 655 C CA . ASP A 1 79 ? 35.974 8.409 -54.175 1.00 79.38 79 ASP A CA 1
ATOM 656 C C . ASP A 1 79 ? 37.400 8.836 -54.551 1.00 79.38 79 ASP A C 1
ATOM 658 O O . ASP A 1 79 ? 37.607 9.467 -55.591 1.00 79.38 79 ASP A O 1
ATOM 662 N N . GLN A 1 80 ? 38.404 8.465 -53.746 1.00 84.75 80 GLN A N 1
ATOM 663 C CA . GLN A 1 80 ? 39.816 8.664 -54.080 1.00 84.75 80 GLN A CA 1
ATOM 664 C C . GLN A 1 80 ? 40.236 7.864 -55.319 1.00 84.75 80 GLN A C 1
ATOM 666 O O . GLN A 1 80 ? 40.897 8.422 -56.198 1.00 84.75 80 GLN A O 1
ATOM 671 N N . GLU A 1 81 ? 39.847 6.590 -55.412 1.00 84.25 81 GLU A N 1
ATOM 672 C CA . GLU A 1 81 ? 40.112 5.733 -56.574 1.00 84.25 81 GLU A CA 1
ATOM 673 C C . GLU A 1 81 ? 39.435 6.280 -57.835 1.00 84.25 81 GLU A C 1
ATOM 675 O O . GLU A 1 81 ? 40.100 6.447 -58.857 1.00 84.25 81 GLU A O 1
ATOM 680 N N . ILE A 1 82 ? 38.157 6.668 -57.756 1.00 80.25 82 ILE A N 1
ATOM 681 C CA . ILE A 1 82 ? 37.445 7.333 -58.856 1.00 80.25 82 ILE A CA 1
ATOM 682 C C . ILE A 1 82 ? 38.152 8.625 -59.253 1.00 80.25 82 ILE A C 1
ATOM 684 O O . ILE A 1 82 ? 38.352 8.874 -60.437 1.00 80.25 82 ILE A O 1
ATOM 688 N N . SER A 1 83 ? 38.554 9.455 -58.293 1.00 79.25 83 SER A N 1
ATOM 689 C CA . SER A 1 83 ? 39.233 10.723 -58.581 1.00 79.25 83 SER A CA 1
ATOM 690 C C . SER A 1 83 ? 40.615 10.513 -59.205 1.00 79.25 83 SER A C 1
ATOM 692 O O . SER A 1 83 ? 41.077 11.346 -59.985 1.00 79.25 83 SER A O 1
ATOM 694 N N . LYS A 1 84 ? 41.301 9.416 -58.866 1.00 83.81 84 LYS A N 1
ATOM 695 C CA . LYS A 1 84 ? 42.548 9.001 -59.517 1.00 83.81 84 LYS A CA 1
ATOM 696 C C . LYS A 1 84 ? 42.280 8.560 -60.958 1.00 83.81 84 LYS A C 1
ATOM 698 O O . LYS A 1 84 ? 42.886 9.127 -61.859 1.00 83.81 84 LYS A O 1
ATOM 703 N N . MET A 1 85 ? 41.315 7.665 -61.175 1.00 75.88 85 MET A N 1
ATOM 704 C CA . MET A 1 85 ? 40.917 7.210 -62.513 1.00 75.88 85 MET A CA 1
ATOM 705 C C . MET A 1 85 ? 40.438 8.369 -63.399 1.00 75.88 85 MET A C 1
ATOM 707 O O . MET A 1 85 ? 40.853 8.477 -64.546 1.00 75.88 85 MET A O 1
ATOM 711 N N . ARG A 1 86 ? 39.635 9.301 -62.865 1.00 72.25 86 ARG A N 1
ATOM 712 C CA . ARG A 1 86 ? 39.206 10.518 -63.579 1.00 72.25 86 ARG A CA 1
ATOM 713 C C . ARG A 1 86 ? 40.402 11.377 -63.996 1.00 72.25 86 ARG A C 1
ATOM 715 O O . ARG A 1 86 ? 40.420 11.866 -65.117 1.00 72.25 86 ARG A O 1
ATOM 722 N N . ARG A 1 87 ? 41.409 11.550 -63.131 1.00 73.69 87 ARG A N 1
ATOM 723 C CA . ARG A 1 87 ? 42.640 12.283 -63.480 1.00 73.69 87 ARG A CA 1
ATOM 724 C C . ARG A 1 87 ? 43.471 11.563 -64.538 1.00 73.69 87 ARG A C 1
ATOM 726 O O . ARG A 1 87 ? 44.004 12.229 -65.412 1.00 73.69 87 ARG A O 1
ATOM 733 N N . GLU A 1 88 ? 43.572 10.238 -64.472 1.00 74.56 88 GLU A N 1
ATOM 734 C CA . GLU A 1 88 ? 44.258 9.432 -65.491 1.00 74.56 88 GLU A CA 1
ATOM 735 C C . GLU A 1 88 ? 43.554 9.538 -66.850 1.00 74.56 88 GLU A C 1
ATOM 737 O O . GLU A 1 88 ? 44.216 9.772 -67.857 1.00 74.56 88 GLU A O 1
ATOM 742 N N . ILE A 1 89 ? 42.219 9.478 -66.878 1.00 69.69 89 ILE A N 1
ATOM 743 C CA . ILE A 1 89 ? 41.419 9.699 -68.091 1.00 69.69 89 ILE A CA 1
ATOM 744 C C . ILE A 1 89 ? 41.613 11.124 -68.620 1.00 69.69 89 ILE A C 1
ATOM 746 O O . ILE A 1 89 ? 41.924 11.282 -69.792 1.00 69.69 89 ILE A O 1
ATOM 750 N N . LEU A 1 90 ? 41.517 12.155 -67.773 1.00 65.56 90 LEU A N 1
ATOM 751 C CA . LEU A 1 90 ? 41.752 13.546 -68.184 1.00 65.56 90 LEU A CA 1
ATOM 752 C C . LEU A 1 90 ? 43.193 13.783 -68.667 1.00 65.56 90 LEU A C 1
ATOM 754 O O . LEU A 1 90 ? 43.416 14.616 -69.537 1.00 65.56 90 LEU A O 1
ATOM 758 N N . ALA A 1 91 ? 44.184 13.063 -68.134 1.00 63.00 91 ALA A N 1
ATOM 759 C CA . ALA A 1 91 ? 45.564 13.118 -68.615 1.00 63.00 91 ALA A CA 1
ATOM 760 C C . ALA A 1 91 ? 45.723 12.426 -69.978 1.00 63.00 91 ALA A C 1
ATOM 762 O O . ALA A 1 91 ? 46.448 12.928 -70.836 1.00 63.00 91 ALA A O 1
ATOM 763 N N . LEU A 1 92 ? 45.015 11.316 -70.209 1.00 59.25 92 LEU A N 1
ATOM 764 C CA . LEU A 1 92 ? 44.901 10.694 -71.529 1.00 59.25 92 LEU A CA 1
ATOM 765 C C . LEU A 1 92 ? 44.152 11.611 -72.507 1.00 59.25 92 LEU A C 1
ATOM 767 O O . LEU A 1 92 ? 44.574 11.749 -73.647 1.00 59.25 92 LEU A O 1
ATOM 771 N N . GLU A 1 93 ? 43.121 12.328 -72.076 1.00 52.94 93 GLU A N 1
ATOM 772 C CA . GLU A 1 93 ? 42.474 13.367 -72.884 1.00 52.94 93 GLU A CA 1
ATOM 773 C C . GLU A 1 93 ? 43.377 14.587 -73.088 1.00 52.94 93 GLU A C 1
ATOM 775 O O . GLU A 1 93 ? 43.321 15.191 -74.144 1.00 52.94 93 GLU A O 1
ATOM 780 N N . ALA A 1 94 ? 44.287 14.923 -72.169 1.00 48.81 94 ALA A N 1
ATOM 781 C CA . ALA A 1 94 ? 45.321 15.943 -72.383 1.00 48.81 94 ALA A CA 1
ATOM 782 C C . ALA A 1 94 ? 46.397 15.487 -73.390 1.00 48.81 94 ALA A C 1
ATOM 784 O O . ALA A 1 94 ? 47.080 16.319 -73.998 1.00 48.81 94 ALA A O 1
ATOM 785 N N . THR A 1 95 ? 46.483 14.180 -73.675 1.00 49.94 95 THR A N 1
ATOM 786 C CA . THR A 1 95 ? 47.113 13.695 -74.910 1.00 49.94 95 THR A CA 1
ATOM 787 C C . THR A 1 95 ? 46.270 13.999 -76.158 1.00 49.94 95 THR A C 1
ATOM 789 O O . THR A 1 95 ? 46.658 13.625 -77.256 1.00 49.94 95 THR A O 1
ATOM 792 N N . GLU A 1 96 ? 45.206 14.808 -76.073 1.00 50.03 96 GLU A N 1
ATOM 793 C CA . GLU A 1 96 ? 44.632 15.554 -77.203 1.00 50.03 96 GLU A CA 1
ATOM 794 C C . GLU A 1 96 ? 45.710 16.305 -77.984 1.00 50.03 96 GLU A C 1
ATOM 796 O O . GLU A 1 96 ? 45.544 16.516 -79.179 1.00 50.03 96 GLU A O 1
ATOM 801 N N . GLY A 1 97 ? 46.831 16.685 -77.357 1.00 52.09 97 GLY A N 1
ATOM 802 C CA . GLY A 1 97 ? 48.015 17.165 -78.074 1.00 52.09 97 GLY A CA 1
ATOM 803 C C . GLY A 1 97 ? 48.588 16.123 -79.047 1.00 52.09 97 GLY A C 1
ATOM 804 O O . GLY A 1 97 ? 48.893 16.452 -80.191 1.00 52.09 97 GLY A O 1
ATOM 805 N N . PHE A 1 98 ? 48.655 14.856 -78.633 1.00 50.66 98 PHE A N 1
ATOM 806 C CA . PHE A 1 98 ? 49.015 13.706 -79.469 1.00 50.66 98 PHE A CA 1
ATOM 807 C C . PHE A 1 98 ? 47.917 13.375 -80.494 1.00 50.66 98 PHE A C 1
ATOM 809 O O . PHE A 1 98 ? 48.223 13.186 -81.668 1.00 50.66 98 PHE A O 1
ATOM 816 N N . VAL A 1 99 ? 46.635 13.402 -80.114 1.00 52.75 99 VAL A N 1
ATOM 817 C CA . VAL A 1 99 ? 45.510 13.170 -81.044 1.00 52.75 99 VAL A CA 1
ATOM 818 C C . VAL A 1 99 ? 45.417 14.284 -82.101 1.00 52.75 99 VAL A C 1
ATOM 820 O O . VAL A 1 99 ? 45.244 13.990 -83.281 1.00 52.75 99 VAL A O 1
ATOM 823 N N . LYS A 1 100 ? 45.637 15.558 -81.741 1.00 53.25 100 LYS A N 1
ATOM 824 C CA . LYS A 1 100 ? 45.782 16.677 -82.694 1.00 53.25 100 LYS A CA 1
ATOM 825 C C . LYS A 1 100 ? 46.986 16.498 -83.613 1.00 53.25 100 LYS A C 1
ATOM 827 O O . LYS A 1 100 ? 46.870 16.824 -84.793 1.00 53.25 100 LYS A O 1
ATOM 832 N N . ALA A 1 101 ? 48.113 16.009 -83.092 1.00 51.66 101 ALA A N 1
ATOM 833 C CA . ALA A 1 101 ? 49.336 15.796 -83.865 1.00 51.66 101 ALA A CA 1
ATOM 834 C C . ALA A 1 101 ? 49.219 14.625 -84.856 1.00 51.66 101 ALA A C 1
ATOM 836 O O . ALA A 1 101 ? 49.731 14.721 -85.968 1.00 51.66 101 ALA A O 1
ATOM 837 N N . VAL A 1 102 ? 48.522 13.546 -84.486 1.00 48.56 102 VAL A N 1
ATOM 838 C CA . VAL A 1 102 ? 48.377 12.334 -85.313 1.00 48.56 102 VAL A CA 1
ATOM 839 C C . VAL A 1 102 ? 47.176 12.412 -86.263 1.00 48.56 102 VAL A C 1
ATOM 841 O O . VAL A 1 102 ? 47.284 11.992 -87.414 1.00 48.56 102 VAL A O 1
ATOM 844 N N . PHE A 1 103 ? 46.044 12.974 -85.826 1.00 49.81 103 PHE A N 1
ATOM 845 C CA . PHE A 1 103 ? 44.792 12.998 -86.599 1.00 49.81 103 PHE A CA 1
ATOM 846 C C . PHE A 1 103 ? 44.458 14.361 -87.223 1.00 49.81 103 PHE A C 1
ATOM 848 O O . PHE A 1 103 ? 43.436 14.495 -87.889 1.00 49.81 103 PHE A O 1
ATOM 855 N N . GLY A 1 104 ? 45.328 15.367 -87.084 1.00 46.62 104 GLY A N 1
ATOM 856 C CA . GLY A 1 104 ? 45.238 16.597 -87.876 1.00 46.62 104 GLY A CA 1
ATOM 857 C C . GLY A 1 104 ? 44.014 17.470 -87.582 1.00 46.62 104 GLY A C 1
ATOM 858 O O . GLY A 1 104 ? 43.463 18.067 -88.504 1.00 46.62 104 GLY A O 1
ATOM 859 N N . GLY A 1 105 ? 43.633 17.583 -86.306 1.00 47.12 105 GLY A N 1
ATOM 860 C CA . GLY A 1 105 ? 42.651 18.559 -85.824 1.00 47.12 105 GLY A CA 1
ATOM 861 C C . GLY A 1 105 ? 41.342 17.945 -85.331 1.00 47.12 105 GLY A C 1
ATOM 862 O O . GLY A 1 105 ? 40.513 17.505 -86.117 1.00 47.12 105 GLY A O 1
ATOM 863 N N . GLY A 1 106 ? 41.135 17.995 -84.013 1.00 41.69 106 GLY A N 1
ATOM 864 C CA . GLY A 1 106 ? 39.805 17.868 -83.413 1.00 41.69 106 GLY A CA 1
ATOM 865 C C . GLY A 1 106 ? 38.893 19.072 -83.736 1.00 41.69 106 GLY A C 1
ATOM 866 O O . GLY A 1 106 ? 39.366 20.068 -84.294 1.00 41.69 106 GLY A O 1
ATOM 867 N N . PRO A 1 107 ? 37.605 19.033 -83.346 1.00 45.94 107 PRO A N 1
ATOM 868 C CA . PRO A 1 107 ? 36.488 19.761 -83.977 1.00 45.94 107 PRO A CA 1
ATOM 869 C C . PRO A 1 107 ? 36.484 21.296 -83.864 1.00 45.94 107 PRO A C 1
ATOM 871 O O . PRO A 1 107 ? 35.563 21.946 -84.347 1.00 45.94 107 PRO A O 1
ATOM 874 N N . ASN A 1 108 ? 37.506 21.915 -83.274 1.00 43.53 108 ASN A N 1
ATOM 875 C CA . ASN A 1 108 ? 37.577 23.370 -83.092 1.00 43.53 108 ASN A CA 1
ATOM 876 C C . ASN A 1 108 ? 38.286 24.099 -84.250 1.00 43.53 108 ASN A C 1
ATOM 878 O O . ASN A 1 108 ? 38.800 25.204 -84.077 1.00 43.53 108 ASN A O 1
ATOM 882 N N . GLY A 1 109 ? 38.271 23.520 -85.456 1.00 44.41 109 GLY A N 1
ATOM 883 C CA . GLY A 1 109 ? 38.711 24.186 -86.690 1.00 44.41 109 GLY A CA 1
ATOM 884 C C . GLY A 1 109 ? 37.920 25.456 -87.040 1.00 44.41 109 GLY A C 1
ATOM 885 O O . GLY A 1 109 ? 38.352 26.212 -87.901 1.00 44.41 109 GLY A O 1
ATOM 886 N N . ALA A 1 110 ? 36.813 25.728 -86.341 1.00 42.72 110 ALA A N 1
ATOM 887 C CA . ALA A 1 110 ? 35.968 26.906 -86.534 1.00 42.72 110 ALA A CA 1
ATOM 888 C C . ALA A 1 110 ? 36.365 28.143 -85.696 1.00 42.72 110 ALA A C 1
ATOM 890 O O . ALA A 1 110 ? 35.742 29.187 -85.835 1.00 42.72 110 ALA A O 1
ATOM 891 N N . LEU A 1 111 ? 37.405 28.074 -84.852 1.00 42.69 111 LEU A N 1
ATOM 892 C CA . LEU A 1 111 ? 37.937 29.248 -84.126 1.00 42.69 111 LEU A CA 1
ATOM 893 C C . LEU A 1 111 ? 39.226 29.813 -84.750 1.00 42.69 111 LEU A C 1
ATOM 895 O O . LEU A 1 111 ? 39.901 30.654 -84.157 1.00 42.69 111 LEU A O 1
ATOM 899 N N . ARG A 1 112 ? 39.589 29.358 -85.956 1.00 41.59 112 ARG A N 1
ATOM 900 C CA . ARG A 1 112 ? 40.876 29.670 -86.595 1.00 41.59 112 ARG A CA 1
ATOM 901 C C . ARG A 1 112 ? 40.867 30.865 -87.553 1.00 41.59 112 ARG A C 1
ATOM 903 O O . ARG A 1 112 ? 41.836 31.021 -88.286 1.00 41.59 112 ARG A O 1
ATOM 910 N N . ASP A 1 113 ? 39.858 31.731 -87.475 1.00 41.62 113 ASP A N 1
ATOM 911 C CA . ASP A 1 113 ? 39.847 33.016 -88.195 1.00 41.62 113 ASP A CA 1
ATOM 912 C C . ASP A 1 113 ? 40.144 34.236 -87.300 1.00 41.62 113 ASP A C 1
ATOM 914 O O . ASP A 1 113 ? 40.247 35.351 -87.804 1.00 41.62 113 ASP A O 1
ATOM 918 N N . GLN A 1 114 ? 40.380 34.053 -85.991 1.00 42.88 114 GLN A N 1
ATOM 919 C CA . GLN A 1 114 ? 40.662 35.170 -85.066 1.00 42.88 114 GLN A CA 1
ATOM 920 C C . GLN A 1 114 ? 42.014 35.137 -84.336 1.00 42.88 114 GLN A C 1
ATOM 922 O O . GLN A 1 114 ? 42.274 35.986 -83.490 1.00 42.88 114 GLN A O 1
ATOM 927 N N . GLN A 1 115 ? 42.934 34.243 -84.700 1.00 38.31 115 GLN A N 1
ATOM 928 C CA . GLN A 1 115 ? 44.317 34.298 -84.205 1.00 38.31 115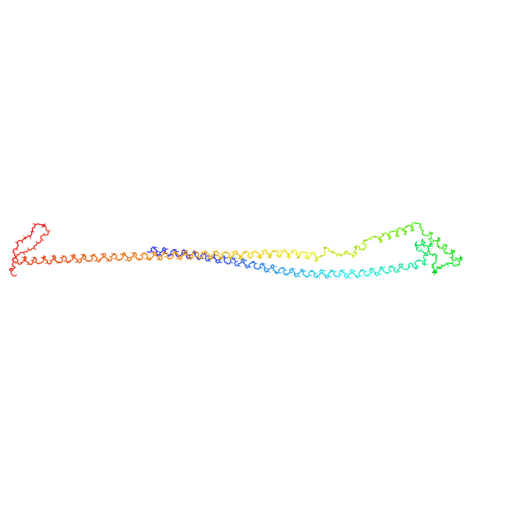 GLN A CA 1
ATOM 929 C C . GLN A 1 115 ? 45.318 34.227 -85.360 1.00 38.31 115 GLN A C 1
ATOM 931 O O . GLN A 1 115 ? 46.111 33.296 -85.487 1.00 38.31 115 GLN A O 1
ATOM 936 N N . LYS A 1 116 ? 45.319 35.262 -86.208 1.00 42.09 116 LYS A N 1
ATOM 937 C CA . LYS A 1 116 ? 46.582 35.700 -86.808 1.00 42.09 116 LYS A CA 1
ATOM 938 C C . LYS A 1 116 ? 47.351 36.400 -85.692 1.00 42.09 116 LYS A C 1
ATOM 940 O O . LYS A 1 116 ? 46.908 37.450 -85.243 1.00 42.09 116 LYS A O 1
ATOM 945 N N . ASN A 1 117 ? 48.440 35.765 -85.257 1.00 41.66 117 ASN A N 1
ATOM 946 C CA . ASN A 1 117 ? 49.490 36.233 -84.336 1.00 41.66 117 ASN A CA 1
ATOM 947 C C . ASN A 1 117 ? 49.619 35.369 -83.072 1.00 41.66 117 ASN A C 1
ATOM 949 O O . ASN A 1 117 ? 49.456 35.840 -81.953 1.00 41.66 117 ASN A O 1
ATOM 953 N N . SER A 1 118 ? 49.995 34.103 -83.240 1.00 33.56 118 SER A N 1
ATOM 954 C CA . SER A 1 118 ? 50.842 33.436 -82.248 1.00 33.56 118 SER A CA 1
ATOM 955 C C . SER A 1 118 ? 51.748 32.421 -82.945 1.00 33.56 118 SER A C 1
ATOM 957 O O . SER A 1 118 ? 51.325 31.469 -83.599 1.00 33.56 118 SER A O 1
ATOM 959 N N . SER A 1 119 ? 53.040 32.711 -82.871 1.00 41.22 119 SER A N 1
ATOM 960 C CA . SER A 1 119 ? 54.159 31.953 -83.410 1.00 41.22 119 SER A CA 1
ATOM 961 C C . SER A 1 119 ? 54.377 30.666 -82.613 1.00 41.22 119 SER A C 1
ATOM 963 O O . SER A 1 119 ? 55.268 30.594 -81.769 1.00 41.22 119 SER A O 1
ATOM 965 N N . VAL A 1 120 ? 53.566 29.642 -82.872 1.00 35.94 120 VAL A N 1
ATOM 966 C CA . VAL A 1 120 ? 53.824 28.283 -82.380 1.00 35.94 120 VAL A CA 1
ATOM 967 C C . VAL A 1 120 ? 53.779 27.333 -83.570 1.00 35.94 120 VAL A C 1
ATOM 969 O O . VAL A 1 120 ? 52.756 27.189 -84.239 1.00 35.94 120 VAL A O 1
ATOM 972 N N . GLY A 1 121 ? 54.948 26.762 -83.871 1.00 40.88 121 GLY A N 1
ATOM 973 C CA . GLY A 1 121 ? 55.251 25.992 -85.072 1.00 40.88 121 GLY A CA 1
ATOM 974 C C . GLY A 1 121 ? 54.207 24.928 -85.388 1.00 40.88 121 GLY A C 1
ATOM 975 O O . GLY A 1 121 ? 54.065 23.931 -84.685 1.00 40.88 121 GLY A O 1
ATOM 976 N N . CYS A 1 122 ? 53.502 25.136 -86.494 1.00 35.12 122 CYS A N 1
ATOM 977 C CA . CYS A 1 122 ? 52.674 24.125 -87.125 1.00 35.12 122 CYS A CA 1
ATOM 978 C C . CYS A 1 122 ? 53.504 23.556 -88.281 1.00 35.12 122 CYS A C 1
ATOM 980 O O . CYS A 1 122 ? 53.773 24.274 -89.245 1.00 35.12 122 CYS A O 1
ATOM 982 N N . PHE A 1 123 ? 53.956 22.304 -88.162 1.00 42.47 123 PHE A N 1
ATOM 983 C CA . PHE A 1 123 ? 54.661 21.585 -89.227 1.00 42.47 123 PHE A CA 1
ATOM 984 C C . PHE A 1 123 ? 53.789 21.568 -90.491 1.00 42.47 123 PHE A C 1
ATOM 986 O O . PHE A 1 123 ? 52.815 20.824 -90.585 1.00 42.47 123 PHE A O 1
ATOM 993 N N . GLN A 1 124 ? 54.114 22.422 -91.461 1.00 47.41 124 GLN A N 1
ATOM 994 C CA . GLN A 1 124 ? 53.552 22.343 -92.804 1.00 47.41 124 GLN A CA 1
ATOM 995 C C . GLN A 1 124 ? 54.435 21.408 -93.642 1.00 47.41 124 GLN A C 1
ATOM 997 O O . GLN A 1 124 ? 55.648 21.614 -93.670 1.00 47.41 124 GLN A O 1
ATOM 1002 N N . PRO A 1 125 ? 53.866 20.418 -94.355 1.00 46.12 125 PRO A N 1
ATOM 1003 C CA . PRO A 1 125 ? 54.636 19.574 -95.261 1.00 46.12 125 PRO A CA 1
ATOM 1004 C C . PRO A 1 125 ? 55.233 20.439 -96.378 1.00 46.12 125 PRO A C 1
ATOM 1006 O O . PRO A 1 125 ? 54.496 21.069 -97.149 1.00 46.12 125 PRO A O 1
ATOM 1009 N N . GLN A 1 126 ? 56.563 20.515 -96.445 1.00 54.12 126 GLN A N 1
ATOM 1010 C CA . GLN A 1 126 ? 57.283 21.408 -97.363 1.00 54.12 126 GLN A CA 1
ATOM 1011 C C . GLN A 1 126 ? 57.481 20.788 -98.757 1.00 54.12 126 GLN A C 1
ATOM 1013 O O . GLN A 1 126 ? 57.718 21.508 -99.725 1.00 54.12 126 GLN A O 1
ATOM 1018 N N . SER A 1 127 ? 57.306 19.470 -98.902 1.00 55.31 127 SER A N 1
ATOM 1019 C CA . SER A 1 127 ? 57.530 18.745 -100.158 1.00 55.31 127 SER A CA 1
ATOM 1020 C C . SER A 1 127 ? 56.238 18.463 -100.940 1.00 55.31 127 SER A C 1
ATOM 1022 O O . SER A 1 127 ? 55.202 18.078 -100.391 1.00 55.31 127 SER A O 1
ATOM 1024 N N . LYS A 1 128 ? 56.299 18.609 -102.272 1.00 57.78 128 LYS A N 1
ATOM 1025 C CA . LYS A 1 128 ? 55.182 18.345 -103.202 1.00 57.78 128 LYS A CA 1
ATOM 1026 C C . LYS A 1 128 ? 54.729 16.874 -103.156 1.00 57.78 128 LYS A C 1
ATOM 1028 O O . LYS A 1 128 ? 53.532 16.600 -103.239 1.00 57.78 128 LYS A O 1
ATOM 1033 N N . CYS A 1 129 ? 55.665 15.942 -102.951 1.00 55.88 129 CYS A N 1
ATOM 1034 C CA . CYS A 1 129 ? 55.379 14.510 -102.799 1.00 55.88 129 CYS A CA 1
ATOM 1035 C C . CYS A 1 129 ? 54.639 14.200 -101.491 1.00 55.88 129 CYS A C 1
ATOM 1037 O O . CYS A 1 129 ? 53.743 13.359 -101.464 1.00 55.88 129 CYS A O 1
ATOM 1039 N N . GLU A 1 130 ? 54.960 14.924 -100.423 1.00 50.69 130 GLU A N 1
ATOM 1040 C CA . GLU A 1 130 ? 54.370 14.742 -99.096 1.00 50.69 130 GLU A CA 1
ATOM 1041 C C . GLU A 1 130 ? 52.902 15.203 -99.066 1.00 50.69 130 GLU A C 1
ATOM 1043 O O . GLU A 1 130 ? 52.023 14.501 -98.564 1.00 50.69 130 GLU A O 1
ATOM 1048 N N . LYS A 1 131 ? 52.597 16.324 -99.737 1.00 62.28 131 LYS A N 1
ATOM 1049 C CA . LYS A 1 131 ? 51.218 16.811 -99.935 1.00 62.28 131 LYS A CA 1
ATOM 1050 C C . LYS A 1 131 ? 50.361 15.845 -100.760 1.00 62.28 131 LYS A C 1
ATOM 1052 O O . LYS A 1 131 ? 49.181 15.648 -100.455 1.00 62.28 131 LYS A O 1
ATOM 1057 N N . MET A 1 132 ? 50.945 15.233 -101.792 1.00 62.66 132 MET A N 1
ATOM 1058 C CA . MET A 1 132 ? 50.262 14.236 -102.624 1.00 62.66 132 MET A CA 1
ATOM 1059 C C . MET A 1 132 ? 49.973 12.950 -101.850 1.00 62.66 132 MET A C 1
ATOM 1061 O O . MET A 1 132 ? 48.860 12.429 -101.920 1.00 62.66 132 MET A O 1
ATOM 1065 N N . TRP A 1 133 ? 50.942 12.461 -101.075 1.00 69.25 133 TRP A N 1
ATOM 1066 C CA . TRP A 1 133 ? 50.769 11.265 -100.258 1.00 69.25 133 TRP A CA 1
ATOM 1067 C C . TRP A 1 133 ? 49.710 11.468 -99.164 1.00 69.25 133 TRP A C 1
ATOM 1069 O O . TRP A 1 133 ? 48.811 10.637 -99.037 1.00 69.25 133 TRP A O 1
ATOM 1079 N N . LEU A 1 134 ? 49.725 12.609 -98.463 1.00 62.53 134 LEU A N 1
ATOM 1080 C CA . LEU A 1 134 ? 48.698 12.960 -97.471 1.00 62.53 134 LEU A CA 1
ATOM 1081 C C . LEU A 1 134 ? 47.300 13.085 -98.097 1.00 62.53 134 LEU A C 1
ATOM 1083 O O . LEU A 1 134 ? 46.331 12.589 -97.527 1.00 62.53 134 LEU A O 1
ATOM 1087 N N . SER A 1 135 ? 47.186 13.672 -99.294 1.00 65.81 135 SER A N 1
ATOM 1088 C CA . SER A 1 135 ? 45.902 13.760 -100.012 1.00 65.81 135 SER A CA 1
ATOM 1089 C C . SER A 1 135 ? 45.374 12.388 -100.433 1.00 65.81 135 SER A C 1
ATOM 1091 O O . SER A 1 135 ? 44.175 12.129 -100.343 1.00 65.81 135 SER A O 1
ATOM 1093 N N . ARG A 1 136 ? 46.260 11.482 -100.868 1.00 66.44 136 ARG A N 1
ATOM 1094 C CA . ARG A 1 136 ? 45.887 10.112 -101.245 1.00 66.44 136 ARG A CA 1
ATOM 1095 C C . ARG A 1 136 ? 45.440 9.300 -100.029 1.00 66.44 136 ARG A C 1
ATOM 1097 O O . ARG A 1 136 ? 44.442 8.589 -100.111 1.00 66.44 136 ARG A O 1
ATOM 1104 N N . ARG A 1 137 ? 46.131 9.459 -98.897 1.00 64.94 137 ARG A N 1
ATOM 1105 C CA . ARG A 1 137 ? 45.792 8.795 -97.633 1.00 64.94 137 ARG A CA 1
ATOM 1106 C C . ARG A 1 137 ? 44.482 9.319 -97.041 1.00 64.94 137 ARG A C 1
ATOM 1108 O O . ARG A 1 137 ? 43.685 8.524 -96.556 1.00 64.94 137 ARG A O 1
ATOM 1115 N N . ARG A 1 138 ? 44.221 10.628 -97.156 1.00 63.00 138 ARG A N 1
ATOM 1116 C CA . ARG A 1 138 ? 42.944 11.245 -96.764 1.00 63.00 138 ARG A CA 1
ATOM 1117 C C . ARG A 1 138 ? 41.780 10.707 -97.603 1.00 63.00 138 ARG A C 1
ATOM 1119 O O . ARG A 1 138 ? 40.813 10.236 -97.025 1.00 63.00 138 ARG A O 1
ATOM 1126 N N . LYS A 1 139 ? 41.926 10.640 -98.932 1.00 64.12 139 LYS A N 1
ATOM 1127 C CA . LYS A 1 139 ? 40.914 10.027 -99.815 1.00 64.12 139 LYS A CA 1
ATOM 1128 C C . LYS A 1 139 ? 40.661 8.548 -99.499 1.00 64.12 139 LYS A C 1
ATOM 1130 O O . LYS A 1 139 ? 39.528 8.098 -99.574 1.00 64.12 139 LYS A O 1
ATOM 1135 N N . GLN A 1 140 ? 41.690 7.785 -99.128 1.00 61.47 140 GLN A N 1
ATOM 1136 C CA . GLN A 1 140 ? 41.515 6.391 -98.697 1.00 61.47 140 GLN A CA 1
ATOM 1137 C C . GLN A 1 140 ? 40.782 6.273 -97.356 1.00 61.47 140 GLN A C 1
ATOM 1139 O O . GLN A 1 140 ? 39.953 5.384 -97.209 1.00 61.47 140 GLN A O 1
ATOM 1144 N N . ALA A 1 141 ? 41.046 7.166 -96.400 1.00 57.94 141 ALA A N 1
ATOM 1145 C CA . ALA A 1 141 ? 40.311 7.201 -95.136 1.00 57.94 141 ALA A CA 1
ATOM 1146 C C . ALA A 1 141 ? 38.843 7.620 -95.341 1.00 57.94 141 ALA A C 1
ATOM 1148 O O . ALA A 1 141 ? 37.949 6.998 -94.779 1.00 57.94 141 ALA A O 1
ATOM 1149 N N . GLU A 1 142 ? 38.588 8.606 -96.205 1.00 61.28 142 GLU A N 1
ATOM 1150 C CA . GLU A 1 142 ? 37.238 9.045 -96.590 1.00 61.28 142 GLU A CA 1
ATOM 1151 C C . GLU A 1 142 ? 36.445 7.945 -97.318 1.00 61.28 142 GLU A C 1
ATOM 1153 O O . GLU A 1 142 ? 35.234 7.868 -97.165 1.00 61.28 142 GLU A O 1
ATOM 1158 N N . LEU A 1 143 ? 37.111 7.046 -98.055 1.00 64.62 143 LEU A N 1
ATOM 1159 C CA . LEU A 1 143 ? 36.466 5.886 -98.690 1.00 64.62 143 LEU A CA 1
ATOM 1160 C C . LEU A 1 143 ? 36.105 4.763 -97.703 1.00 64.62 143 LEU A C 1
ATOM 1162 O O . LEU A 1 143 ? 35.210 3.971 -97.987 1.00 64.62 143 LEU A O 1
ATOM 1166 N N . VAL A 1 144 ? 36.799 4.667 -96.565 1.00 60.56 144 VAL A N 1
ATOM 1167 C CA . VAL A 1 144 ? 36.552 3.644 -95.529 1.00 60.56 144 VAL A CA 1
ATOM 1168 C C . VAL A 1 144 ? 35.520 4.125 -94.501 1.00 60.56 144 VAL A C 1
ATOM 1170 O O . VAL A 1 144 ? 34.841 3.316 -93.868 1.00 60.56 144 VAL A O 1
ATOM 1173 N N . ILE A 1 145 ? 35.360 5.440 -94.345 1.00 59.12 145 ILE A N 1
ATOM 1174 C CA . ILE A 1 145 ? 34.402 6.045 -93.421 1.00 59.12 145 ILE A CA 1
ATOM 1175 C C . ILE A 1 145 ? 33.121 6.387 -94.191 1.00 59.12 145 ILE A C 1
ATOM 1177 O O . ILE A 1 145 ? 33.012 7.433 -94.821 1.00 59.12 145 ILE A O 1
ATOM 1181 N N . SER A 1 146 ? 32.130 5.494 -94.134 1.00 65.31 146 SER A N 1
ATOM 1182 C CA . SER A 1 146 ? 30.780 5.780 -94.637 1.00 65.31 146 SER A CA 1
ATOM 1183 C C . SER A 1 146 ? 30.170 7.006 -93.938 1.00 65.31 146 SER A C 1
ATOM 1185 O O . SER A 1 146 ? 30.421 7.238 -92.756 1.00 65.31 146 SER A O 1
ATOM 1187 N N . GLN A 1 147 ? 29.299 7.755 -94.617 1.00 63.94 147 GLN A N 1
ATOM 1188 C CA . GLN A 1 147 ? 28.588 8.883 -93.999 1.00 63.94 147 GLN A CA 1
ATOM 1189 C C . GLN A 1 147 ? 27.842 8.465 -92.709 1.00 63.94 147 GLN A C 1
ATOM 1191 O O . GLN A 1 147 ? 27.845 9.202 -91.726 1.00 63.94 147 GLN A O 1
ATOM 1196 N N . GLU A 1 148 ? 27.326 7.231 -92.657 1.00 64.81 148 GLU A N 1
ATOM 1197 C CA . GLU A 1 148 ? 26.684 6.658 -91.467 1.00 64.81 148 GLU A CA 1
ATOM 1198 C C . GLU A 1 148 ? 27.615 6.519 -90.255 1.00 64.81 148 GLU A C 1
ATOM 1200 O O . GLU A 1 148 ? 27.168 6.696 -89.122 1.00 64.81 148 GLU A O 1
ATOM 1205 N N . SER A 1 149 ? 28.900 6.203 -90.442 1.00 68.31 149 SER A N 1
ATOM 1206 C CA . SER A 1 149 ? 29.839 6.108 -89.318 1.00 68.31 149 SER A CA 1
ATOM 1207 C C . SER A 1 149 ? 30.216 7.492 -88.792 1.00 68.31 149 SER A C 1
ATOM 1209 O O . SER A 1 149 ? 30.289 7.671 -87.577 1.00 68.31 149 SER A O 1
ATOM 1211 N N . CYS A 1 150 ? 30.338 8.492 -89.670 1.00 65.56 150 CYS A N 1
ATOM 1212 C CA . CYS A 1 150 ? 30.463 9.899 -89.276 1.00 65.56 150 CYS A CA 1
ATOM 1213 C C . CYS A 1 150 ? 29.249 10.386 -88.474 1.00 65.56 150 CYS A C 1
ATOM 1215 O O . CYS A 1 150 ? 29.412 11.036 -87.440 1.00 65.56 150 CYS A O 1
ATOM 1217 N N . ASP A 1 151 ? 28.038 10.055 -88.921 1.00 66.94 151 ASP A N 1
ATOM 1218 C CA . ASP A 1 151 ? 26.805 10.476 -88.255 1.00 66.94 151 ASP A CA 1
ATOM 1219 C C . ASP A 1 151 ? 26.591 9.734 -86.924 1.00 66.94 151 ASP A C 1
ATOM 1221 O O . ASP A 1 151 ? 26.169 10.345 -85.941 1.00 66.94 151 ASP A O 1
ATOM 1225 N N . ARG A 1 152 ? 26.980 8.452 -86.828 1.00 68.44 152 ARG A N 1
ATOM 1226 C CA . ARG A 1 152 ? 27.008 7.708 -85.553 1.00 68.44 152 ARG A CA 1
ATOM 1227 C C . ARG A 1 152 ? 27.991 8.310 -84.556 1.00 68.44 152 ARG A C 1
ATOM 1229 O O . ARG A 1 152 ? 27.641 8.443 -83.388 1.00 68.44 152 ARG A O 1
ATOM 1236 N N . ILE A 1 153 ? 29.186 8.700 -84.998 1.00 68.19 153 ILE A N 1
ATOM 1237 C CA . ILE A 1 153 ? 30.173 9.361 -84.132 1.00 68.19 153 ILE A CA 1
ATOM 1238 C C . ILE A 1 153 ? 29.631 10.711 -83.650 1.00 68.19 153 ILE A C 1
ATOM 1240 O O . ILE A 1 153 ? 29.671 10.978 -82.451 1.00 68.19 153 ILE A O 1
ATOM 1244 N N . ARG A 1 154 ? 29.025 11.508 -84.543 1.00 70.12 154 ARG A N 1
ATOM 1245 C CA . ARG A 1 154 ? 28.372 12.772 -84.167 1.00 70.12 154 ARG A CA 1
ATOM 1246 C C . ARG A 1 154 ? 27.240 12.567 -83.156 1.00 70.12 154 ARG A C 1
ATOM 1248 O O . ARG A 1 154 ? 27.149 13.332 -82.203 1.00 70.12 154 ARG A O 1
ATOM 1255 N N . ASN A 1 155 ? 26.422 11.524 -83.310 1.00 67.44 155 ASN A N 1
ATOM 1256 C CA . ASN A 1 155 ? 25.366 11.190 -82.348 1.00 67.44 155 ASN A CA 1
ATOM 1257 C C . ASN A 1 155 ? 25.908 10.732 -80.986 1.00 67.44 155 ASN A C 1
ATOM 1259 O O . ASN A 1 155 ? 25.332 11.047 -79.948 1.00 67.44 155 ASN A O 1
ATOM 1263 N N . ILE A 1 156 ? 27.017 9.993 -80.967 1.00 68.88 156 ILE A N 1
ATOM 1264 C CA . ILE A 1 156 ? 27.673 9.598 -79.715 1.00 68.88 156 ILE A CA 1
ATOM 1265 C C . ILE A 1 156 ? 28.271 10.833 -79.024 1.00 68.88 156 ILE A C 1
ATOM 1267 O O . ILE A 1 156 ? 28.095 10.999 -77.818 1.00 68.88 156 ILE A O 1
ATOM 1271 N N . GLU A 1 157 ? 28.908 11.738 -79.771 1.00 61.97 157 GLU A N 1
ATOM 1272 C CA . GLU A 1 157 ? 29.427 13.000 -79.231 1.00 61.97 157 GLU A CA 1
ATOM 1273 C C . GLU A 1 157 ? 28.322 13.896 -78.659 1.00 61.97 157 GLU A C 1
ATOM 1275 O O . GLU A 1 157 ? 28.496 14.453 -77.571 1.00 61.97 157 GLU A O 1
ATOM 1280 N N . THR A 1 158 ? 27.182 14.041 -79.343 1.00 68.88 158 THR A N 1
ATOM 1281 C CA . THR A 1 158 ? 26.060 14.839 -78.824 1.00 68.88 158 THR A CA 1
ATOM 1282 C C . THR A 1 158 ? 25.477 14.215 -77.559 1.00 68.88 158 THR A C 1
ATOM 1284 O O . THR A 1 158 ? 25.293 14.931 -76.576 1.00 68.88 158 THR A 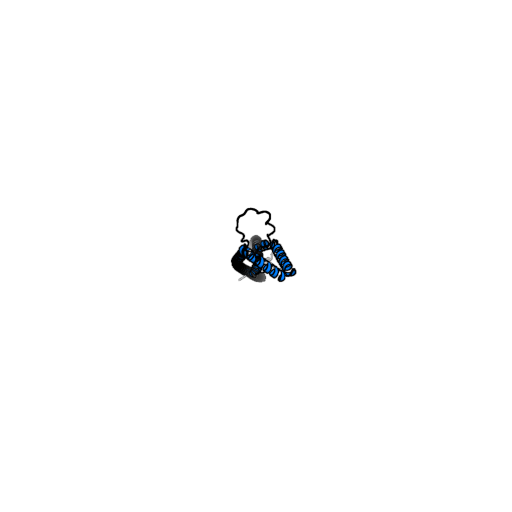O 1
ATOM 1287 N N . LEU A 1 159 ? 25.295 12.889 -77.525 1.00 63.81 159 LEU A N 1
ATOM 1288 C CA . LEU A 1 159 ? 24.823 12.160 -76.341 1.00 63.81 159 LEU A CA 1
ATOM 1289 C C . LEU A 1 159 ? 25.753 12.324 -75.129 1.00 63.81 159 LEU A C 1
ATOM 1291 O O . LEU A 1 159 ? 25.276 12.516 -74.005 1.00 63.81 159 LEU A O 1
ATOM 1295 N N . LEU A 1 160 ? 27.071 12.278 -75.340 1.00 58.03 160 LEU A N 1
ATOM 1296 C CA . LEU A 1 160 ? 28.061 12.469 -74.277 1.00 58.03 160 LEU A CA 1
ATOM 1297 C C . LEU A 1 160 ? 28.078 13.915 -73.762 1.00 58.03 160 LEU A C 1
ATOM 1299 O O . LEU A 1 160 ? 28.123 14.128 -72.550 1.00 58.03 160 LEU A O 1
ATOM 1303 N N . ARG A 1 161 ? 27.948 14.910 -74.649 1.00 58.12 161 ARG A N 1
ATOM 1304 C CA . ARG A 1 161 ? 27.862 16.331 -74.263 1.00 58.12 161 ARG A CA 1
ATOM 1305 C C . ARG A 1 161 ? 26.587 16.652 -73.482 1.00 58.12 161 ARG A C 1
ATOM 1307 O O . ARG A 1 161 ? 26.636 17.438 -72.540 1.00 58.12 161 ARG A O 1
ATOM 1314 N N . THR A 1 162 ? 25.460 16.023 -73.817 1.00 56.31 162 THR A N 1
ATOM 1315 C CA . THR A 1 162 ? 24.194 16.229 -73.093 1.00 56.31 162 THR A CA 1
ATOM 1316 C C . THR A 1 162 ? 24.130 15.500 -71.750 1.00 56.31 162 THR A C 1
ATOM 1318 O O . THR A 1 162 ? 23.419 15.951 -70.856 1.00 56.31 162 THR A O 1
ATOM 1321 N N . ARG A 1 163 ? 24.900 14.418 -71.556 1.00 53.00 163 ARG A N 1
ATOM 1322 C CA . ARG A 1 163 ? 24.982 13.702 -70.267 1.00 53.00 163 ARG A CA 1
ATOM 1323 C C . ARG A 1 163 ? 25.764 14.458 -69.185 1.00 53.00 163 ARG A C 1
ATOM 1325 O O . ARG A 1 163 ? 25.518 14.229 -68.009 1.00 53.00 163 ARG A O 1
ATOM 1332 N N . GLY A 1 164 ? 26.666 15.370 -69.554 1.00 48.59 164 GLY A N 1
ATOM 1333 C CA . GLY A 1 164 ? 27.449 16.169 -68.597 1.00 48.59 164 GLY A CA 1
ATOM 1334 C C . GLY A 1 164 ? 26.709 17.366 -67.981 1.00 48.59 164 GLY A C 1
ATOM 1335 O O . GLY A 1 164 ? 27.230 17.985 -67.057 1.00 48.59 164 GLY A O 1
ATOM 1336 N N . LEU A 1 165 ? 25.513 17.707 -68.480 1.00 47.00 165 LEU A N 1
ATOM 1337 C CA . LEU A 1 165 ? 24.717 18.855 -68.018 1.00 47.00 165 LEU A CA 1
ATOM 1338 C C . LEU A 1 165 ? 23.578 18.472 -67.060 1.00 47.00 165 LEU A C 1
ATOM 1340 O O . LEU A 1 165 ? 22.943 19.361 -66.495 1.00 47.00 165 LEU A O 1
ATOM 1344 N N . SER A 1 166 ? 23.321 17.179 -66.835 1.00 42.09 166 SER A N 1
ATOM 1345 C CA . SER A 1 166 ? 22.390 16.758 -65.789 1.00 42.09 166 SER A CA 1
ATOM 1346 C C . SER A 1 166 ? 23.055 16.925 -64.426 1.00 42.09 166 SER A C 1
ATOM 1348 O O . SER A 1 166 ? 23.969 16.190 -64.055 1.00 42.09 166 SER A O 1
ATOM 1350 N N . THR A 1 167 ? 22.541 17.882 -63.668 1.00 47.75 167 THR A N 1
ATOM 1351 C CA . THR A 1 167 ? 22.784 18.215 -62.257 1.00 47.75 167 THR A CA 1
ATOM 1352 C C . THR A 1 167 ? 22.680 17.045 -61.258 1.00 47.75 167 THR A C 1
ATOM 1354 O O . THR A 1 167 ? 22.838 17.251 -60.055 1.00 47.75 167 THR A O 1
ATOM 1357 N N . ASP A 1 168 ? 22.482 15.811 -61.719 1.00 46.75 168 ASP A N 1
ATOM 1358 C CA . ASP A 1 168 ? 22.265 14.628 -60.890 1.00 46.75 168 ASP A CA 1
ATOM 1359 C C . ASP A 1 168 ? 23.545 14.100 -60.218 1.00 46.75 168 ASP A C 1
ATOM 1361 O O . ASP A 1 168 ? 23.476 13.613 -59.086 1.00 46.75 168 ASP A O 1
ATOM 1365 N N . GLU A 1 169 ? 24.737 14.264 -60.812 1.00 45.16 169 GLU A N 1
ATOM 1366 C CA . GLU A 1 169 ? 25.983 13.797 -60.169 1.00 45.16 169 GLU A CA 1
ATOM 1367 C C . GLU A 1 169 ? 26.312 14.574 -58.876 1.00 45.16 169 GLU A C 1
ATOM 1369 O O . GLU A 1 169 ? 26.837 13.998 -57.920 1.00 45.16 169 GLU A O 1
ATOM 1374 N N . GLN A 1 170 ? 25.930 15.855 -58.774 1.00 43.00 170 GLN A N 1
ATOM 1375 C CA . GLN A 1 170 ? 26.137 16.652 -57.553 1.00 43.00 170 GLN A CA 1
ATOM 1376 C C . GLN A 1 170 ? 25.091 16.375 -56.457 1.00 43.00 170 GLN A C 1
ATOM 1378 O O . GLN A 1 170 ? 25.355 16.618 -55.275 1.00 43.00 170 GLN A O 1
ATOM 1383 N N . VAL A 1 171 ? 23.928 15.818 -56.810 1.00 44.59 171 VAL A N 1
ATOM 1384 C CA . VAL A 1 171 ? 22.892 15.409 -55.844 1.00 44.59 171 VAL A CA 1
ATOM 1385 C C . VAL A 1 171 ? 23.236 14.057 -55.206 1.00 44.59 171 VAL A C 1
ATOM 1387 O O . VAL A 1 171 ? 22.959 13.839 -54.022 1.00 44.59 171 VAL A O 1
ATOM 1390 N N . ILE A 1 172 ? 23.911 13.167 -55.939 1.00 47.16 172 ILE A N 1
ATOM 1391 C CA . ILE A 1 172 ? 24.300 11.838 -55.441 1.00 47.16 172 ILE A CA 1
ATOM 1392 C C . ILE A 1 172 ? 25.365 11.938 -54.334 1.00 47.16 172 ILE A C 1
ATOM 1394 O O . ILE A 1 172 ? 25.297 11.198 -53.352 1.00 47.16 172 ILE A O 1
ATOM 1398 N N . ALA A 1 173 ? 26.277 12.913 -54.400 1.00 43.78 173 ALA A N 1
ATOM 1399 C CA . ALA A 1 173 ? 27.337 13.087 -53.400 1.00 43.78 173 ALA A CA 1
ATOM 1400 C C . ALA A 1 173 ? 26.843 13.570 -52.014 1.00 43.78 173 ALA A C 1
ATOM 1402 O O . ALA A 1 173 ? 27.543 13.396 -51.016 1.00 43.78 173 ALA A O 1
ATOM 1403 N N . LYS A 1 174 ? 25.636 14.152 -51.910 1.00 42.81 174 LYS A N 1
ATOM 1404 C CA . LYS A 1 174 ? 25.092 14.682 -50.638 1.00 42.81 174 LYS A CA 1
ATOM 1405 C C . LYS A 1 174 ? 24.030 13.803 -49.979 1.00 42.81 174 LYS A C 1
ATOM 1407 O O . LYS A 1 174 ? 23.677 14.047 -48.822 1.00 42.81 174 LYS A O 1
ATOM 1412 N N . LYS A 1 175 ? 23.545 12.747 -50.639 1.00 44.09 175 LYS A N 1
ATOM 1413 C CA . LYS A 1 175 ? 22.676 11.764 -49.981 1.00 44.09 175 LYS A CA 1
ATOM 1414 C C . LYS A 1 175 ? 23.524 10.907 -49.041 1.00 44.09 175 LYS A C 1
ATOM 1416 O O . LYS A 1 175 ? 24.148 9.922 -49.435 1.00 44.09 175 LYS A O 1
ATOM 1421 N N . LYS A 1 176 ? 23.522 11.261 -47.748 1.00 46.38 176 LYS A N 1
ATOM 1422 C CA . LYS A 1 176 ? 23.804 10.300 -46.674 1.00 46.38 176 LYS A CA 1
ATOM 1423 C C . LYS A 1 176 ? 22.950 9.068 -46.979 1.00 46.38 176 LYS A C 1
ATOM 1425 O O . LYS A 1 176 ? 21.733 9.145 -46.860 1.00 46.38 176 LYS A O 1
ATOM 1430 N N . PHE A 1 177 ? 23.570 7.974 -47.424 1.00 47.66 177 PHE A N 1
ATOM 1431 C CA . PHE A 1 177 ? 22.939 6.656 -47.477 1.00 47.66 177 PHE A CA 1
ATOM 1432 C C . PHE A 1 177 ? 22.481 6.298 -46.062 1.00 47.66 177 PHE A C 1
ATOM 1434 O O . PHE A 1 177 ? 23.211 5.700 -45.275 1.00 47.66 177 PHE A O 1
ATOM 1441 N N . PHE A 1 178 ? 21.286 6.757 -45.723 1.00 47.91 178 PHE A N 1
ATOM 1442 C CA . PHE A 1 178 ? 20.449 6.162 -44.715 1.00 47.91 178 PHE A CA 1
ATOM 1443 C C . PHE A 1 178 ? 19.958 4.884 -45.383 1.00 47.91 178 PHE A C 1
ATOM 1445 O O . PHE A 1 178 ? 19.310 4.951 -46.425 1.00 47.91 178 PHE A O 1
ATOM 1452 N N . VAL A 1 179 ? 20.350 3.724 -44.868 1.00 54.75 179 VAL A N 1
ATOM 1453 C CA . VAL A 1 179 ? 19.719 2.463 -45.258 1.00 54.75 179 VAL A CA 1
ATOM 1454 C C . VAL A 1 179 ? 18.618 2.252 -44.224 1.00 54.75 179 VAL A C 1
ATOM 1456 O O . VAL A 1 179 ? 18.918 1.735 -43.150 1.00 54.75 179 VAL A O 1
ATOM 1459 N N . PRO A 1 180 ? 17.363 2.679 -44.479 1.00 55.28 180 PRO A N 1
ATOM 1460 C CA . PRO A 1 180 ? 16.280 2.602 -43.493 1.00 55.28 180 PRO A CA 1
ATOM 1461 C C . PRO A 1 180 ? 15.956 1.177 -43.007 1.00 55.28 180 PRO A C 1
ATOM 1463 O O . PRO A 1 180 ? 15.145 1.024 -42.104 1.00 55.28 180 PRO A O 1
ATOM 1466 N N . HIS A 1 181 ? 16.598 0.152 -43.580 1.00 61.91 181 HIS A N 1
ATOM 1467 C CA . HIS A 1 181 ? 16.332 -1.271 -43.364 1.00 61.91 181 HIS A CA 1
ATOM 1468 C C . HIS A 1 181 ? 17.537 -2.022 -42.766 1.00 61.91 181 HIS A C 1
ATOM 1470 O O . HIS A 1 181 ? 17.593 -3.248 -42.831 1.00 61.91 181 HIS A O 1
ATOM 1476 N N . HIS A 1 182 ? 18.541 -1.324 -42.215 1.00 70.19 182 HIS A N 1
ATOM 1477 C CA . HIS A 1 182 ? 19.646 -2.014 -41.542 1.00 70.19 182 HIS A CA 1
ATOM 1478 C C . HIS A 1 182 ? 19.125 -2.712 -40.275 1.00 70.19 182 HIS A C 1
ATOM 1480 O O . HIS A 1 182 ? 18.476 -2.076 -39.445 1.00 70.19 182 HIS A O 1
ATOM 1486 N N . SER A 1 183 ? 19.449 -3.995 -40.094 1.00 76.31 183 SER A N 1
ATOM 1487 C CA . SER A 1 183 ? 18.966 -4.822 -38.974 1.00 76.31 183 SER A CA 1
ATOM 1488 C C . SER A 1 183 ? 19.206 -4.184 -37.600 1.00 76.31 183 SER A C 1
ATOM 1490 O O . SER A 1 183 ? 18.339 -4.235 -36.735 1.00 76.31 183 SER A O 1
ATOM 1492 N N . LEU A 1 184 ? 20.342 -3.501 -37.417 1.00 78.25 184 LEU A N 1
ATOM 1493 C CA . LEU A 1 184 ? 20.636 -2.739 -36.192 1.00 78.25 184 LEU A CA 1
ATOM 1494 C C . LEU A 1 184 ? 19.686 -1.554 -35.942 1.00 78.25 184 LEU A C 1
ATOM 1496 O O . LEU A 1 184 ? 19.339 -1.319 -34.792 1.00 78.25 184 LEU A O 1
ATOM 1500 N N . LEU A 1 185 ? 19.251 -0.833 -36.982 1.00 78.62 185 LEU A N 1
ATOM 1501 C CA . LEU A 1 185 ? 18.320 0.299 -36.847 1.00 78.62 185 LEU A CA 1
ATOM 1502 C C . LEU A 1 185 ? 16.893 -0.184 -36.555 1.00 78.62 185 LEU A C 1
ATOM 1504 O O . LEU A 1 185 ? 16.160 0.450 -35.803 1.00 78.62 185 LEU A O 1
ATOM 1508 N N . ILE A 1 186 ? 16.501 -1.324 -37.133 1.00 83.56 186 ILE A N 1
ATOM 1509 C CA . ILE A 1 186 ? 15.232 -1.988 -36.803 1.00 83.56 186 ILE A CA 1
ATOM 1510 C C . ILE A 1 186 ? 15.263 -2.424 -35.335 1.00 83.56 186 ILE A C 1
ATOM 1512 O O . ILE A 1 186 ? 14.349 -2.115 -34.575 1.00 83.56 186 ILE A O 1
ATOM 1516 N N . ARG A 1 187 ? 16.365 -3.051 -34.905 1.00 82.06 187 ARG A N 1
ATOM 1517 C CA . ARG A 1 187 ? 16.525 -3.517 -33.527 1.00 82.06 187 ARG A CA 1
ATOM 1518 C C . ARG A 1 187 ? 16.590 -2.382 -32.501 1.00 82.06 187 ARG A C 1
ATOM 1520 O O . ARG A 1 187 ? 16.087 -2.544 -31.394 1.00 82.06 187 ARG A O 1
ATOM 1527 N N . GLU A 1 188 ? 17.193 -1.249 -32.855 1.00 84.94 188 GLU A N 1
ATOM 1528 C CA . GLU A 1 188 ? 17.188 -0.020 -32.051 1.00 84.94 188 GLU A CA 1
ATOM 1529 C C . GLU A 1 188 ? 15.758 0.476 -31.816 1.00 84.94 188 GLU A C 1
ATOM 1531 O O . GLU A 1 188 ? 15.375 0.702 -30.668 1.00 84.94 188 GLU A O 1
ATOM 1536 N N . LYS A 1 189 ? 14.948 0.568 -32.881 1.00 85.62 189 LYS A N 1
ATOM 1537 C CA . LYS A 1 189 ? 13.538 0.966 -32.783 1.00 85.62 189 LYS A CA 1
ATOM 1538 C C . LYS A 1 189 ? 12.742 0.017 -31.894 1.00 85.62 189 LYS A C 1
ATOM 1540 O O . LYS A 1 189 ? 12.143 0.474 -30.926 1.00 85.62 189 LYS A O 1
ATOM 1545 N N . GLU A 1 190 ? 12.816 -1.289 -32.144 1.00 88.06 190 GLU A N 1
ATOM 1546 C CA . GLU A 1 190 ? 12.133 -2.300 -31.324 1.00 88.06 190 GLU A CA 1
ATOM 1547 C C . GLU A 1 190 ? 12.506 -2.192 -29.839 1.00 88.06 190 GLU A C 1
ATOM 1549 O O . GLU A 1 190 ? 11.640 -2.199 -28.967 1.00 88.06 190 GLU A O 1
ATOM 1554 N N . LEU A 1 191 ? 13.800 -2.072 -29.527 1.00 85.12 191 LEU A N 1
ATOM 1555 C CA . LEU A 1 191 ? 14.255 -1.955 -28.142 1.00 85.12 191 LEU A CA 1
ATOM 1556 C C . LEU A 1 191 ? 13.861 -0.625 -27.505 1.00 85.12 191 LEU A C 1
ATOM 1558 O O . LEU A 1 191 ? 13.597 -0.598 -26.305 1.00 85.12 191 LEU A O 1
ATOM 1562 N N . SER A 1 192 ? 13.806 0.458 -28.281 1.00 84.69 192 SER A N 1
ATOM 1563 C CA . SER A 1 192 ? 13.329 1.753 -27.798 1.00 84.69 192 SER A CA 1
ATOM 1564 C C . SER A 1 192 ? 11.838 1.709 -27.457 1.00 84.69 192 SER A C 1
ATOM 1566 O O . SER A 1 192 ? 11.453 2.181 -26.394 1.00 84.69 192 SER A O 1
ATOM 1568 N N . GLU A 1 193 ? 11.018 1.048 -28.279 1.00 91.50 193 GLU A N 1
ATOM 1569 C CA . GLU A 1 193 ? 9.587 0.853 -28.020 1.00 91.50 193 GLU A CA 1
ATOM 1570 C C . GLU A 1 193 ? 9.340 -0.050 -26.809 1.00 91.50 193 GLU A C 1
ATOM 1572 O O . GLU A 1 193 ? 8.443 0.196 -26.006 1.00 91.50 193 GLU A O 1
ATOM 1577 N N . VAL A 1 194 ? 10.138 -1.106 -26.644 1.00 89.31 194 VAL A N 1
ATOM 1578 C CA . VAL A 1 194 ? 10.061 -1.957 -25.450 1.00 89.31 194 VAL A CA 1
ATOM 1579 C C . VAL A 1 194 ? 10.509 -1.184 -24.208 1.00 89.31 194 VAL A C 1
ATOM 1581 O O . VAL A 1 194 ? 9.897 -1.319 -23.152 1.00 89.31 194 VAL A O 1
ATOM 1584 N N . ALA A 1 195 ? 11.549 -0.354 -24.310 1.00 83.44 195 ALA A N 1
ATOM 1585 C CA . ALA A 1 195 ? 12.015 0.461 -23.194 1.00 83.44 195 ALA A CA 1
ATOM 1586 C C . ALA A 1 195 ? 10.961 1.485 -22.747 1.00 83.44 195 ALA A C 1
ATOM 1588 O O . ALA A 1 195 ? 10.736 1.611 -21.545 1.00 83.44 195 ALA A O 1
ATOM 1589 N N . THR A 1 196 ? 10.282 2.161 -23.681 1.00 87.75 196 THR A N 1
ATOM 1590 C CA . THR A 1 196 ? 9.208 3.108 -23.338 1.00 87.75 196 THR A CA 1
ATOM 1591 C C . THR A 1 196 ? 8.010 2.401 -22.711 1.00 87.75 196 THR A C 1
ATOM 1593 O O . THR A 1 196 ? 7.488 2.885 -21.711 1.00 87.75 196 THR A O 1
ATOM 1596 N N . LYS A 1 197 ? 7.611 1.226 -23.218 1.00 91.88 197 LYS A N 1
ATOM 1597 C CA . LYS A 1 197 ? 6.544 0.412 -22.604 1.00 91.88 197 LYS A CA 1
ATOM 1598 C C . LYS A 1 197 ? 6.873 0.023 -21.163 1.00 91.88 197 LYS A C 1
ATOM 1600 O O . LYS A 1 197 ? 6.051 0.231 -20.279 1.00 91.88 197 LYS A O 1
ATOM 1605 N N . LEU A 1 198 ? 8.089 -0.467 -20.914 1.00 87.62 198 LEU A N 1
ATOM 1606 C CA . LEU A 1 198 ? 8.524 -0.841 -19.565 1.00 87.62 198 LEU A CA 1
ATOM 1607 C C . LEU A 1 198 ? 8.593 0.360 -18.611 1.00 87.62 198 LEU A C 1
ATOM 1609 O O . LEU A 1 198 ? 8.298 0.209 -17.431 1.00 87.62 198 LEU A O 1
ATOM 1613 N N . GLN A 1 199 ? 8.967 1.545 -19.103 1.00 88.25 199 GLN A N 1
ATOM 1614 C CA . GLN A 1 199 ? 8.936 2.774 -18.303 1.00 88.25 199 GLN A CA 1
ATOM 1615 C C . GLN A 1 199 ? 7.506 3.153 -17.910 1.00 88.25 199 GLN A C 1
ATOM 1617 O O . GLN A 1 199 ? 7.250 3.416 -16.741 1.00 88.25 199 GLN A O 1
ATOM 1622 N N . VAL A 1 200 ? 6.560 3.094 -18.852 1.00 93.50 200 VAL A N 1
ATOM 1623 C CA . VAL A 1 200 ? 5.141 3.342 -18.555 1.00 93.50 200 VAL A CA 1
ATOM 1624 C C . VAL A 1 200 ? 4.609 2.334 -17.530 1.00 93.50 200 VAL A C 1
ATOM 1626 O O . VAL A 1 200 ? 3.936 2.725 -16.581 1.00 93.50 200 VAL A O 1
ATOM 1629 N N . GLU A 1 201 ? 4.933 1.046 -17.672 1.00 91.06 201 GLU A N 1
ATOM 1630 C CA . GLU A 1 201 ? 4.556 0.015 -16.692 1.00 91.06 201 GLU A CA 1
ATOM 1631 C C . GLU A 1 201 ? 5.160 0.281 -15.305 1.00 91.06 201 GLU A C 1
ATOM 1633 O O . GLU A 1 201 ? 4.478 0.114 -14.291 1.00 91.06 201 GLU A O 1
ATOM 1638 N N . GLN A 1 202 ? 6.415 0.734 -15.247 1.00 88.25 202 GLN A N 1
ATOM 1639 C CA . GLN A 1 202 ? 7.064 1.132 -14.000 1.00 88.25 202 GLN A CA 1
ATOM 1640 C C . GLN A 1 202 ? 6.333 2.309 -13.337 1.00 88.25 202 GLN A C 1
ATOM 1642 O O . GLN A 1 202 ? 6.057 2.244 -12.140 1.00 88.25 202 GLN A O 1
ATOM 1647 N N . ASP A 1 203 ? 5.988 3.350 -14.094 1.00 90.94 203 ASP A N 1
ATOM 1648 C CA . ASP A 1 203 ? 5.292 4.531 -13.573 1.00 90.94 203 ASP A CA 1
ATOM 1649 C C . ASP A 1 203 ? 3.885 4.175 -13.063 1.00 90.94 203 ASP A C 1
ATOM 1651 O O . ASP A 1 203 ? 3.465 4.613 -11.987 1.00 90.94 203 ASP A O 1
ATOM 1655 N N . VAL A 1 204 ? 3.167 3.307 -13.783 1.00 92.81 204 VAL A N 1
ATOM 1656 C CA . VAL A 1 204 ? 1.864 2.779 -13.346 1.00 92.81 204 VAL A CA 1
ATOM 1657 C C . VAL A 1 204 ? 1.996 1.973 -12.051 1.00 92.81 204 VAL A C 1
ATOM 1659 O O . VAL A 1 204 ? 1.166 2.099 -11.151 1.00 92.81 204 VAL A O 1
ATOM 1662 N N . LEU A 1 205 ? 3.035 1.151 -11.902 1.00 89.31 205 LEU A N 1
ATOM 1663 C CA . LEU A 1 205 ? 3.247 0.413 -10.655 1.00 89.31 205 LEU A CA 1
ATOM 1664 C C . LEU A 1 205 ? 3.629 1.324 -9.490 1.00 89.31 205 LEU A C 1
ATOM 1666 O O . LEU A 1 205 ? 3.114 1.126 -8.393 1.00 89.31 205 LEU A O 1
ATOM 1670 N N . LEU A 1 206 ? 4.476 2.329 -9.710 1.00 87.81 206 LEU A N 1
ATOM 1671 C CA . LEU A 1 206 ? 4.850 3.291 -8.672 1.00 87.81 206 LEU A CA 1
ATOM 1672 C C . LEU A 1 206 ? 3.637 4.091 -8.186 1.00 87.81 206 LEU A C 1
ATOM 1674 O O . LEU A 1 206 ? 3.384 4.149 -6.985 1.00 87.81 206 LEU A O 1
ATOM 1678 N N . THR A 1 207 ? 2.827 4.613 -9.109 1.00 93.12 207 THR A N 1
ATOM 1679 C CA . THR A 1 207 ? 1.586 5.327 -8.765 1.00 93.12 207 THR A CA 1
ATOM 1680 C C . THR A 1 207 ? 0.595 4.437 -8.012 1.00 93.12 207 THR A C 1
ATOM 1682 O O . THR A 1 207 ? -0.019 4.880 -7.040 1.00 93.12 207 THR A O 1
ATOM 1685 N N . ASN A 1 208 ? 0.472 3.162 -8.393 1.00 89.06 208 ASN A N 1
ATOM 1686 C CA . ASN A 1 208 ? -0.347 2.197 -7.662 1.00 89.06 208 ASN A CA 1
ATOM 1687 C C . ASN A 1 208 ? 0.192 1.925 -6.250 1.00 89.06 208 ASN A C 1
ATOM 1689 O O . ASN A 1 208 ? -0.595 1.886 -5.306 1.00 89.06 208 ASN A O 1
ATOM 1693 N N . ILE A 1 209 ? 1.508 1.759 -6.085 1.00 87.75 209 ILE A N 1
ATOM 1694 C CA . ILE A 1 209 ? 2.141 1.570 -4.771 1.00 87.75 209 ILE A CA 1
ATOM 1695 C C . ILE A 1 209 ? 1.874 2.782 -3.872 1.00 87.75 209 ILE A C 1
ATOM 1697 O O . ILE A 1 209 ? 1.480 2.612 -2.719 1.00 87.75 209 ILE A O 1
ATOM 1701 N N . ASP A 1 210 ? 2.031 3.999 -4.390 1.00 89.31 210 ASP A N 1
ATOM 1702 C CA . ASP A 1 210 ? 1.810 5.217 -3.609 1.00 89.31 210 ASP A CA 1
ATOM 1703 C C . ASP A 1 210 ? 0.338 5.397 -3.229 1.00 89.31 210 ASP A C 1
ATOM 1705 O O . ASP A 1 210 ? 0.032 5.701 -2.073 1.00 89.31 210 ASP A O 1
ATOM 1709 N N . LYS A 1 211 ? -0.590 5.101 -4.146 1.00 92.06 211 LYS A N 1
ATOM 1710 C CA . LYS A 1 211 ? -2.025 5.078 -3.840 1.00 92.06 211 LYS A CA 1
ATOM 1711 C C . LYS A 1 211 ? -2.348 4.076 -2.728 1.00 92.06 211 LYS A C 1
ATOM 1713 O O . LYS A 1 211 ? -3.076 4.409 -1.799 1.00 92.06 211 LYS A O 1
ATOM 1718 N N . ARG A 1 212 ? -1.779 2.867 -2.777 1.00 87.19 212 ARG A N 1
ATOM 1719 C CA . ARG A 1 212 ? -1.974 1.845 -1.734 1.00 87.19 212 ARG A CA 1
ATOM 1720 C C . ARG A 1 212 ? -1.404 2.270 -0.382 1.00 87.19 212 ARG A C 1
ATOM 1722 O O . ARG A 1 212 ? -2.034 2.011 0.639 1.00 87.19 212 ARG A O 1
ATOM 1729 N N . LYS A 1 213 ? -0.259 2.957 -0.357 1.00 88.25 213 LYS A N 1
ATOM 1730 C CA . LYS A 1 213 ? 0.298 3.533 0.879 1.00 88.25 213 LYS A CA 1
ATOM 1731 C C . LYS A 1 213 ? -0.628 4.588 1.481 1.00 88.25 213 LYS A C 1
ATOM 1733 O O . LYS A 1 213 ? -0.856 4.565 2.685 1.00 88.25 213 LYS A O 1
ATOM 1738 N N . GLN A 1 214 ? -1.195 5.466 0.653 1.00 93.00 214 GLN A N 1
ATOM 1739 C CA . GLN A 1 214 ? -2.169 6.463 1.108 1.00 93.00 214 GLN A CA 1
ATOM 1740 C C . GLN A 1 214 ? -3.452 5.809 1.634 1.00 93.00 214 GLN A C 1
ATOM 1742 O O . GLN A 1 214 ? -3.930 6.183 2.701 1.00 93.00 214 GLN A O 1
ATOM 1747 N N . GLU A 1 215 ? -3.988 4.807 0.930 1.00 90.50 215 GLU A N 1
ATOM 1748 C CA . GLU A 1 215 ? -5.150 4.032 1.390 1.00 90.50 215 GLU A CA 1
ATOM 1749 C C . GLU A 1 215 ? -4.877 3.372 2.750 1.00 90.50 215 GLU A C 1
ATOM 1751 O O . GLU A 1 215 ? -5.711 3.451 3.650 1.00 90.50 215 GLU A O 1
ATOM 1756 N N . LYS A 1 216 ? -3.695 2.769 2.928 1.00 87.69 216 LYS A N 1
ATOM 1757 C CA . LYS A 1 216 ? -3.270 2.173 4.201 1.00 87.69 216 LYS A CA 1
ATOM 1758 C C . LYS A 1 216 ? -3.218 3.210 5.321 1.00 87.69 216 LYS A C 1
ATOM 1760 O O . LYS A 1 216 ? -3.799 2.973 6.373 1.00 87.69 216 LYS A O 1
ATOM 1765 N N . GLN A 1 217 ? -2.592 4.359 5.080 1.00 90.75 217 GLN A N 1
ATOM 1766 C CA . GLN A 1 217 ? -2.497 5.430 6.070 1.00 90.75 217 GLN A CA 1
ATOM 1767 C C . GLN A 1 217 ? -3.885 5.953 6.477 1.00 90.75 217 GLN A C 1
ATOM 1769 O O . GLN A 1 217 ? -4.182 6.065 7.662 1.00 90.75 217 GLN A O 1
ATOM 1774 N N . GLN A 1 218 ? -4.774 6.193 5.509 1.00 92.62 218 GLN A N 1
ATOM 1775 C CA . GLN A 1 218 ? -6.149 6.616 5.795 1.00 92.62 218 GLN A CA 1
ATOM 1776 C C . GLN A 1 218 ? -6.921 5.571 6.605 1.00 92.62 218 GLN A C 1
ATOM 1778 O O . GLN A 1 218 ? -7.737 5.919 7.458 1.00 92.62 218 GLN A O 1
ATOM 1783 N N . LEU A 1 219 ? -6.703 4.283 6.329 1.00 88.62 219 LEU A N 1
ATOM 1784 C CA . LEU A 1 219 ? -7.312 3.211 7.108 1.00 88.62 219 LEU A CA 1
ATOM 1785 C C . LEU A 1 219 ? -6.757 3.177 8.532 1.00 88.62 219 LEU A C 1
ATOM 1787 O O . LEU A 1 219 ? -7.549 3.049 9.458 1.00 88.62 219 LEU A O 1
ATOM 1791 N N . GLU A 1 220 ? -5.447 3.323 8.723 1.00 86.88 220 GLU A N 1
ATOM 1792 C CA . GLU A 1 220 ? -4.819 3.395 10.050 1.00 86.88 220 GLU A CA 1
ATOM 1793 C C . GLU A 1 220 ? -5.376 4.565 10.875 1.00 86.88 220 GLU A C 1
ATOM 1795 O O . GLU A 1 220 ? -5.754 4.371 12.029 1.00 86.88 220 GLU A O 1
ATOM 1800 N N . GLU A 1 221 ? -5.534 5.744 10.269 1.00 91.94 221 GLU A N 1
ATOM 1801 C CA . GLU A 1 221 ? -6.141 6.919 10.911 1.00 91.94 221 GLU A CA 1
ATOM 1802 C C . GLU A 1 221 ? -7.613 6.679 11.289 1.00 91.94 221 GLU A C 1
ATOM 1804 O O . GLU A 1 221 ? -8.030 6.967 12.414 1.00 91.94 221 GLU A O 1
ATOM 1809 N N . ARG A 1 222 ? -8.409 6.094 10.382 1.00 92.56 222 ARG A N 1
ATOM 1810 C CA . ARG A 1 222 ? -9.810 5.735 10.667 1.00 92.56 222 ARG A CA 1
ATOM 1811 C C . ARG A 1 222 ? -9.912 4.713 11.793 1.00 92.56 222 ARG A C 1
ATOM 1813 O O . ARG A 1 222 ? -10.750 4.867 12.677 1.00 92.56 222 ARG A O 1
ATOM 1820 N N . TRP A 1 223 ? -9.068 3.684 11.775 1.00 88.50 223 TRP A N 1
ATOM 1821 C CA . TRP A 1 223 ? -9.036 2.667 12.822 1.00 88.50 223 TRP A CA 1
ATOM 1822 C C . TRP A 1 223 ? -8.622 3.251 14.169 1.00 88.50 223 TRP A C 1
ATOM 1824 O O . TRP A 1 223 ? -9.250 2.921 15.171 1.00 88.50 223 TRP A O 1
ATOM 1834 N N . ALA A 1 224 ? -7.633 4.145 14.202 1.00 87.62 224 ALA A N 1
ATOM 1835 C CA . ALA A 1 224 ? -7.250 4.848 15.421 1.00 87.62 224 ALA A CA 1
ATOM 1836 C C . ALA A 1 224 ? -8.432 5.645 15.997 1.00 87.62 224 ALA A C 1
ATOM 1838 O O . ALA A 1 224 ? -8.746 5.498 17.176 1.00 87.62 224 ALA A O 1
ATOM 1839 N N . SER A 1 225 ? -9.157 6.391 15.155 1.00 92.50 225 SER A N 1
ATOM 1840 C CA . SER A 1 225 ? -10.341 7.144 15.586 1.00 92.50 225 SER A CA 1
ATOM 1841 C C . SER A 1 225 ? -11.451 6.244 16.137 1.00 92.50 225 SER A C 1
ATOM 1843 O O . SER A 1 225 ? -12.061 6.583 17.148 1.00 92.50 225 SER A O 1
ATOM 1845 N N . VAL A 1 226 ? -11.719 5.102 15.496 1.00 92.81 226 VAL A N 1
ATOM 1846 C CA . VAL A 1 226 ? -12.725 4.138 15.973 1.00 92.81 226 VAL A CA 1
ATOM 1847 C C . VAL A 1 226 ? -12.298 3.522 17.307 1.00 92.81 226 VAL A C 1
ATOM 1849 O O . VAL A 1 226 ? -13.118 3.383 18.210 1.00 92.81 226 VAL A O 1
ATOM 1852 N N . ILE A 1 227 ? -11.018 3.176 17.469 1.00 87.00 227 ILE A N 1
ATOM 1853 C CA . ILE A 1 227 ? -10.492 2.633 18.730 1.00 87.00 227 ILE A CA 1
ATOM 1854 C C . ILE A 1 227 ? -10.605 3.665 19.855 1.00 87.00 227 ILE A C 1
ATOM 1856 O O . ILE A 1 227 ? -10.997 3.310 20.968 1.00 87.00 227 ILE A O 1
ATOM 1860 N N . GLU A 1 228 ? -10.290 4.930 19.585 1.00 90.44 228 GLU A N 1
ATOM 1861 C CA . GLU A 1 228 ? -10.464 6.012 20.555 1.00 90.44 228 GLU A CA 1
ATOM 1862 C C . GLU A 1 228 ? -11.931 6.203 20.948 1.00 90.44 228 GLU A C 1
ATOM 1864 O O . GLU A 1 228 ? -12.229 6.371 22.131 1.00 90.44 228 GLU A O 1
ATOM 1869 N N . GLU A 1 229 ? -12.853 6.149 19.986 1.00 93.88 229 GLU A N 1
ATOM 1870 C CA . GLU A 1 229 ? -14.290 6.254 20.241 1.00 93.88 229 GLU A CA 1
ATOM 1871 C C . GLU A 1 229 ? -14.798 5.090 21.098 1.00 93.88 229 GLU A C 1
ATOM 1873 O O . GLU A 1 229 ? -15.389 5.333 22.150 1.00 93.88 229 GLU A O 1
ATOM 1878 N N . ILE A 1 230 ? -14.461 3.847 20.738 1.00 89.12 230 ILE A N 1
ATOM 1879 C CA . ILE A 1 230 ? -14.799 2.653 21.528 1.00 89.12 230 ILE A CA 1
ATOM 1880 C C . ILE A 1 230 ? -14.214 2.756 22.939 1.00 89.12 230 ILE A C 1
ATOM 1882 O O . ILE A 1 230 ? -14.898 2.462 23.915 1.00 89.12 230 ILE A O 1
ATOM 1886 N N . SER A 1 231 ? -12.960 3.191 23.072 1.00 87.69 231 SER A N 1
ATOM 1887 C CA . SER A 1 231 ? -12.307 3.332 24.380 1.00 87.69 231 SER A CA 1
ATOM 1888 C C . SER A 1 231 ? -13.006 4.381 25.245 1.00 87.69 231 SER A C 1
ATOM 1890 O O . SER A 1 231 ? -13.181 4.180 26.447 1.00 87.69 231 SER A O 1
ATOM 1892 N N . ARG A 1 232 ? -13.452 5.486 24.635 1.00 92.06 232 ARG A N 1
ATOM 1893 C CA . ARG A 1 232 ? -14.211 6.546 25.307 1.00 92.06 232 ARG A CA 1
ATOM 1894 C C . ARG A 1 232 ? -15.593 6.059 25.739 1.00 92.06 232 ARG A C 1
ATOM 1896 O O . ARG A 1 232 ? -15.995 6.304 26.874 1.00 92.06 232 ARG A O 1
ATOM 1903 N N . GLU A 1 233 ? -16.310 5.357 24.866 1.00 92.19 233 GLU A N 1
ATOM 1904 C CA . GLU A 1 233 ? -17.609 4.756 25.185 1.00 92.19 233 GLU A CA 1
ATOM 1905 C C . GLU A 1 233 ? -17.493 3.719 26.303 1.00 92.19 233 GLU A C 1
ATOM 1907 O O . GLU A 1 233 ? -18.292 3.731 27.242 1.00 92.19 233 GLU A O 1
ATOM 1912 N N . LEU A 1 234 ? -16.464 2.869 26.249 1.00 88.88 234 LEU A N 1
ATOM 1913 C CA . LEU A 1 234 ? -16.191 1.876 27.278 1.00 88.88 234 LEU A CA 1
ATOM 1914 C C . LEU A 1 234 ? -15.921 2.557 28.625 1.00 88.88 234 LEU A C 1
ATOM 1916 O O . LEU A 1 234 ? -16.580 2.221 29.607 1.00 88.88 234 LEU A O 1
ATOM 1920 N N . ALA A 1 235 ? -15.043 3.564 28.662 1.00 89.38 235 ALA A N 1
ATOM 1921 C CA . ALA A 1 235 ? -14.739 4.326 29.873 1.00 89.38 235 ALA A CA 1
ATOM 1922 C C . ALA A 1 235 ? -15.992 4.994 30.469 1.00 89.38 235 ALA A C 1
ATOM 1924 O O . ALA A 1 235 ? -16.242 4.878 31.670 1.00 89.38 235 ALA A O 1
ATOM 1925 N N . ASN A 1 236 ? -16.826 5.615 29.630 1.00 93.44 236 ASN A N 1
ATOM 1926 C CA . ASN A 1 236 ? -18.098 6.202 30.059 1.00 93.44 236 ASN A CA 1
ATOM 1927 C C . ASN 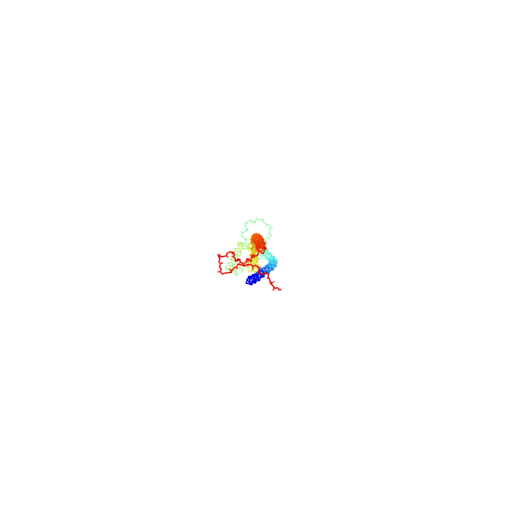A 1 236 ? -19.053 5.141 30.624 1.00 93.44 236 ASN A C 1
ATOM 1929 O O . ASN A 1 236 ? -19.718 5.363 31.639 1.00 93.44 236 ASN A O 1
ATOM 1933 N N . SER A 1 237 ? -19.135 3.974 29.979 1.00 89.44 237 SER A N 1
ATOM 1934 C CA . SER A 1 237 ? -19.975 2.872 30.448 1.00 89.44 237 SER A CA 1
ATOM 1935 C C . SER A 1 237 ? -19.493 2.330 31.798 1.00 89.44 237 SER A C 1
ATOM 1937 O O . SER A 1 237 ? -20.309 2.150 32.702 1.00 89.44 237 SER A O 1
ATOM 1939 N N . GLU A 1 238 ? -18.180 2.159 31.984 1.00 85.94 238 GLU A N 1
ATOM 1940 C CA . GLU A 1 238 ? -17.584 1.736 33.251 1.00 85.94 238 GLU A CA 1
ATOM 1941 C C . GLU A 1 238 ? -17.865 2.739 34.369 1.00 85.94 238 GLU A C 1
ATOM 1943 O O . GLU A 1 238 ? -18.235 2.339 35.473 1.00 85.94 238 GLU A O 1
ATOM 1948 N N . GLU A 1 239 ? -17.734 4.039 34.097 1.00 92.38 239 GLU A N 1
ATOM 1949 C CA . GLU A 1 239 ? -18.044 5.080 35.074 1.00 92.38 239 GLU A CA 1
ATOM 1950 C C . GLU A 1 239 ? -19.524 5.039 35.484 1.00 92.38 239 GLU A C 1
ATOM 1952 O O . GLU A 1 239 ? -19.842 5.094 36.675 1.00 92.38 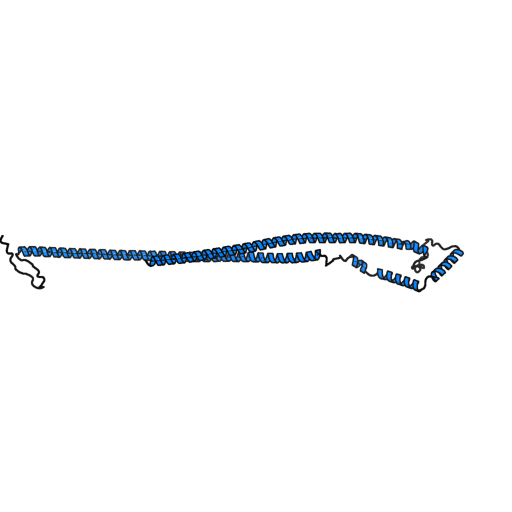239 GLU A O 1
ATOM 1957 N N . ASN A 1 240 ? -20.434 4.859 34.523 1.00 92.69 240 ASN A N 1
ATOM 1958 C CA . ASN A 1 240 ? -21.864 4.713 34.793 1.00 92.69 240 ASN A CA 1
ATOM 1959 C C . ASN A 1 240 ? -22.170 3.466 35.635 1.00 92.69 240 ASN A C 1
ATOM 1961 O O . ASN A 1 240 ? -22.950 3.541 36.588 1.00 92.69 240 ASN A O 1
ATOM 1965 N N . PHE A 1 241 ? -21.539 2.325 35.337 1.00 86.25 241 PHE A N 1
ATOM 1966 C CA . PHE A 1 241 ? -21.690 1.113 36.145 1.00 86.25 241 PHE A CA 1
ATOM 1967 C C . PHE A 1 241 ? -21.138 1.293 37.560 1.00 86.25 241 PHE A C 1
ATOM 1969 O O . PHE A 1 241 ? -21.769 0.841 38.518 1.00 86.25 241 PHE A O 1
ATOM 1976 N N . ARG A 1 242 ? -20.005 1.986 37.722 1.00 88.88 242 ARG A N 1
ATOM 1977 C CA . ARG A 1 242 ? -19.457 2.320 39.045 1.00 88.88 242 ARG A CA 1
ATOM 1978 C C . ARG A 1 242 ? -20.424 3.194 39.837 1.00 88.88 242 ARG A C 1
ATOM 1980 O O . ARG A 1 242 ? -20.757 2.820 40.957 1.00 88.88 242 ARG A O 1
ATOM 1987 N N . LYS A 1 243 ? -20.942 4.282 39.251 1.00 93.25 243 LYS A N 1
ATOM 1988 C CA . LYS A 1 243 ? -21.949 5.153 39.894 1.00 93.25 243 LYS A CA 1
ATOM 1989 C C . LYS A 1 243 ? -23.156 4.351 40.369 1.00 93.25 243 LYS A C 1
ATOM 1991 O O . LYS A 1 243 ? -23.512 4.409 41.540 1.00 93.25 243 LYS A O 1
ATOM 1996 N N . ARG A 1 244 ? -23.709 3.510 39.494 1.00 92.25 244 ARG A N 1
ATOM 1997 C CA . ARG A 1 244 ? -24.880 2.688 39.817 1.00 92.25 244 ARG A CA 1
ATOM 1998 C C . ARG A 1 244 ? -24.599 1.631 40.884 1.00 92.25 244 ARG A C 1
ATOM 2000 O O . ARG A 1 244 ? -25.478 1.300 41.670 1.00 92.25 244 ARG A O 1
ATOM 2007 N N . THR A 1 245 ? -23.378 1.105 40.931 1.00 90.06 245 THR A N 1
ATOM 2008 C CA . THR A 1 245 ? -22.954 0.173 41.986 1.00 90.06 245 THR A CA 1
ATOM 2009 C C . THR A 1 245 ? -22.901 0.877 43.338 1.00 90.06 245 THR A C 1
ATOM 2011 O O . THR A 1 245 ? -23.416 0.335 44.310 1.00 90.06 245 THR A O 1
ATOM 2014 N N . ILE A 1 246 ? -22.348 2.092 43.387 1.00 93.31 246 ILE A N 1
ATOM 2015 C CA . ILE A 1 246 ? -22.305 2.912 44.605 1.00 93.31 246 ILE A CA 1
ATOM 2016 C C . ILE A 1 246 ? -23.727 3.255 45.064 1.00 93.31 246 ILE A C 1
ATOM 2018 O O . ILE A 1 246 ? -24.040 3.048 46.228 1.00 93.31 246 ILE A O 1
ATOM 2022 N N . GLU A 1 247 ? -24.613 3.687 44.160 1.00 93.88 247 GLU A N 1
ATOM 2023 C CA . GLU A 1 247 ? -26.029 3.962 44.475 1.00 93.88 247 GLU A CA 1
ATOM 2024 C C . GLU A 1 247 ? -26.756 2.740 45.058 1.00 93.88 247 GLU A C 1
ATOM 2026 O O . GLU A 1 247 ? -27.555 2.853 45.987 1.00 93.88 247 GLU A O 1
ATOM 2031 N N . LEU A 1 248 ? -26.493 1.548 44.517 1.00 92.50 248 LEU A N 1
ATOM 2032 C CA . LEU A 1 248 ? -27.076 0.315 45.041 1.00 92.50 248 LEU A CA 1
ATOM 2033 C C . LEU A 1 248 ? -26.481 -0.067 46.401 1.00 92.50 248 LEU A C 1
ATOM 2035 O O . LEU A 1 248 ? -27.211 -0.565 47.256 1.00 92.50 248 LEU A O 1
ATOM 2039 N N . GLN A 1 249 ? -25.185 0.169 46.614 1.00 92.50 249 GLN A N 1
ATOM 2040 C CA . GLN A 1 249 ? -24.523 -0.053 47.901 1.00 92.50 249 GLN A CA 1
ATOM 2041 C C . GLN A 1 249 ? -25.068 0.885 48.980 1.00 92.50 249 GLN A C 1
ATOM 2043 O O . GLN A 1 249 ? -25.466 0.405 50.038 1.00 92.50 249 GLN A O 1
ATOM 2048 N N . THR A 1 250 ? -25.185 2.186 48.704 1.00 94.56 250 THR A N 1
ATOM 2049 C CA . THR A 1 250 ? -25.753 3.148 49.660 1.00 94.56 250 THR A CA 1
ATOM 2050 C C . THR A 1 250 ? -27.205 2.813 49.980 1.00 94.56 250 THR A C 1
ATOM 2052 O O . THR A 1 250 ? -27.597 2.797 51.145 1.00 94.56 250 THR A O 1
ATOM 2055 N N . ARG A 1 251 ? -28.006 2.438 48.972 1.00 94.56 251 ARG A N 1
ATOM 2056 C CA . ARG A 1 251 ? -29.391 2.012 49.204 1.00 94.56 251 ARG A CA 1
ATOM 2057 C C . ARG A 1 251 ? -29.481 0.749 50.062 1.00 94.56 251 ARG A C 1
ATOM 2059 O O . ARG A 1 251 ? -30.402 0.619 50.868 1.00 94.56 251 ARG A O 1
ATOM 2066 N N . LEU A 1 252 ? -28.547 -0.186 49.895 1.00 94.12 252 LEU A N 1
ATOM 2067 C CA . LEU A 1 252 ? -28.456 -1.376 50.738 1.00 94.12 252 LEU A CA 1
ATOM 2068 C C . LEU A 1 252 ? -28.136 -0.995 52.193 1.00 94.12 252 LEU A C 1
ATOM 2070 O O . LEU A 1 252 ? -28.792 -1.497 53.102 1.00 94.12 252 LEU A O 1
ATOM 2074 N N . GLU A 1 253 ? -27.177 -0.097 52.419 1.00 94.44 253 GLU A N 1
ATOM 2075 C CA . GLU A 1 253 ? -26.801 0.394 53.754 1.00 94.44 253 GLU A CA 1
ATOM 2076 C C . GLU A 1 253 ? -27.952 1.128 54.459 1.00 94.44 253 GLU A C 1
ATOM 2078 O O . GLU A 1 253 ? -28.194 0.902 55.648 1.00 94.44 253 GLU A O 1
ATOM 2083 N N . GLU A 1 254 ? -28.719 1.944 53.728 1.00 94.75 254 GLU A N 1
ATOM 2084 C CA . GLU A 1 254 ? -29.936 2.588 54.239 1.00 94.75 254 GLU A CA 1
ATOM 2085 C C . GLU A 1 254 ? -30.969 1.555 54.699 1.00 94.75 254 GLU A C 1
ATOM 2087 O O . GLU A 1 254 ? -31.504 1.654 55.805 1.00 94.75 254 GLU A O 1
ATOM 2092 N N . LEU A 1 255 ? -31.242 0.541 53.870 1.00 94.62 255 LEU A N 1
ATOM 2093 C CA . LEU A 1 255 ? -32.202 -0.516 54.196 1.00 94.62 255 LEU A CA 1
ATOM 2094 C C . LEU A 1 255 ? -31.731 -1.373 55.377 1.00 94.62 255 LEU A C 1
ATOM 2096 O O . LEU A 1 255 ? -32.547 -1.768 56.210 1.00 94.62 255 LEU A O 1
ATOM 2100 N N . LEU A 1 256 ? -30.428 -1.648 55.479 1.00 93.81 256 LEU A N 1
ATOM 2101 C CA . LEU A 1 256 ? -29.847 -2.337 56.632 1.00 93.81 256 LEU A CA 1
ATOM 2102 C C . LEU A 1 256 ? -30.006 -1.506 57.911 1.00 93.81 256 LEU A C 1
ATOM 2104 O O . LEU A 1 256 ? -30.450 -2.043 58.923 1.00 93.81 256 LEU A O 1
ATOM 2108 N N . SER A 1 257 ? -29.744 -0.199 57.843 1.00 94.81 257 SER A N 1
ATOM 2109 C CA . SER A 1 257 ? -29.923 0.719 58.976 1.00 94.81 257 SER A CA 1
ATOM 2110 C C . SER A 1 257 ? -31.388 0.811 59.416 1.00 94.81 257 SER A C 1
ATOM 2112 O O . SER A 1 257 ? -31.674 0.757 60.610 1.00 94.81 257 SER A O 1
ATOM 2114 N N . GLN A 1 258 ? -32.331 0.880 58.468 1.00 95.12 258 GLN A N 1
ATOM 2115 C CA . GLN A 1 258 ? -33.771 0.855 58.758 1.00 95.12 258 GLN A CA 1
ATOM 2116 C C . GLN A 1 258 ? -34.204 -0.462 59.408 1.00 95.12 258 GLN A C 1
ATOM 2118 O O . GLN A 1 258 ? -34.958 -0.464 60.380 1.00 95.12 258 GLN A O 1
ATOM 2123 N N . ARG A 1 259 ? -33.717 -1.599 58.897 1.00 93.88 259 ARG A N 1
ATOM 2124 C CA . ARG A 1 259 ? -33.971 -2.912 59.500 1.00 93.88 259 ARG A CA 1
ATOM 2125 C C . ARG A 1 259 ? -33.457 -2.961 60.938 1.00 93.88 259 ARG A C 1
ATOM 2127 O O . ARG A 1 259 ? -34.142 -3.491 61.811 1.00 93.88 259 ARG A O 1
ATOM 2134 N N . ASP A 1 260 ? -32.262 -2.437 61.182 1.00 93.25 260 ASP A N 1
ATOM 2135 C CA . ASP A 1 260 ? -31.649 -2.468 62.507 1.00 93.25 260 ASP A CA 1
ATOM 2136 C C . ASP A 1 260 ? -32.368 -1.529 63.484 1.00 93.25 260 ASP A C 1
ATOM 2138 O O . ASP A 1 260 ? -32.604 -1.926 64.623 1.00 93.25 260 ASP A O 1
ATOM 2142 N N . SER A 1 261 ? -32.840 -0.355 63.041 1.00 94.25 261 SER A N 1
ATOM 2143 C CA . SER A 1 261 ? -33.671 0.515 63.885 1.00 94.25 261 SER A CA 1
ATOM 2144 C C . SER A 1 261 ? -35.005 -0.140 64.247 1.00 94.25 261 SER A C 1
ATOM 2146 O O . SER A 1 261 ? -35.423 -0.068 65.400 1.00 94.25 261 SER A O 1
ATOM 2148 N N . MET A 1 262 ? -35.657 -0.819 63.295 1.00 93.06 262 MET A N 1
ATOM 2149 C CA . MET A 1 262 ? -36.889 -1.570 63.564 1.00 93.06 262 MET A CA 1
ATOM 2150 C C . MET A 1 262 ? -36.653 -2.686 64.582 1.00 93.06 262 MET A C 1
ATOM 2152 O O . MET A 1 262 ? -37.421 -2.814 65.528 1.00 93.06 262 MET A O 1
ATOM 2156 N N . ARG A 1 263 ? -35.552 -3.439 64.451 1.00 93.56 263 ARG A N 1
ATOM 2157 C CA . ARG A 1 263 ? -35.174 -4.464 65.436 1.00 93.56 263 ARG A CA 1
ATOM 2158 C C . ARG A 1 263 ? -34.961 -3.895 66.835 1.00 93.56 263 ARG A C 1
ATOM 2160 O O . ARG A 1 263 ? -35.358 -4.538 67.802 1.00 93.56 263 ARG A O 1
ATOM 2167 N N . MET A 1 264 ? -34.325 -2.728 66.951 1.00 91.19 264 MET A N 1
ATOM 2168 C CA . MET A 1 264 ? -34.115 -2.078 68.248 1.00 91.19 264 MET A CA 1
ATOM 2169 C C . MET A 1 264 ? -35.443 -1.632 68.870 1.00 91.19 264 MET A C 1
ATOM 2171 O O . MET A 1 264 ? -35.673 -1.915 70.041 1.00 91.19 264 MET A O 1
ATOM 2175 N N . MET A 1 265 ? -36.345 -1.029 68.084 1.00 92.50 265 MET A N 1
ATOM 2176 C CA . MET A 1 265 ? -37.687 -0.660 68.561 1.00 92.50 265 MET A CA 1
ATOM 2177 C C . MET A 1 265 ? -38.492 -1.889 69.008 1.00 92.50 265 MET A C 1
ATOM 2179 O O . MET A 1 265 ? -39.058 -1.885 70.097 1.00 92.50 265 MET A O 1
ATOM 2183 N N . GLU A 1 266 ? -38.488 -2.973 68.224 1.00 91.62 266 GLU A N 1
ATOM 2184 C CA . GLU A 1 266 ? -39.142 -4.235 68.601 1.00 91.62 266 GLU A CA 1
ATOM 2185 C C . GLU A 1 266 ? -38.567 -4.813 69.908 1.00 91.62 266 GLU A C 1
ATOM 2187 O O . GLU A 1 266 ? -39.311 -5.309 70.757 1.00 91.62 266 GLU A O 1
ATOM 2192 N N . GLN A 1 267 ? -37.245 -4.743 70.107 1.00 90.25 267 GLN A N 1
ATOM 2193 C CA . GLN A 1 267 ? -36.611 -5.177 71.355 1.00 90.25 267 GLN A CA 1
ATOM 2194 C C . GLN A 1 267 ? -37.015 -4.309 72.550 1.00 90.25 267 GLN A C 1
ATOM 2196 O O . GLN A 1 267 ? -37.296 -4.855 73.617 1.00 90.25 267 GLN A O 1
ATOM 2201 N N . GLU A 1 268 ? -37.065 -2.986 72.395 1.00 92.06 268 GLU A N 1
ATOM 2202 C CA . GLU A 1 268 ? -37.503 -2.067 73.450 1.00 92.06 268 GLU A CA 1
ATOM 2203 C C . GLU A 1 268 ? -38.966 -2.309 73.839 1.00 92.06 268 GLU A C 1
ATOM 2205 O O . GLU A 1 268 ? -39.268 -2.422 75.029 1.00 92.06 268 GLU A O 1
ATOM 2210 N N . GLU A 1 269 ? -39.860 -2.493 72.862 1.00 91.31 269 GLU A N 1
ATOM 2211 C CA . GLU A 1 269 ? -41.265 -2.839 73.109 1.00 91.31 269 GLU A CA 1
ATOM 2212 C C . GLU A 1 269 ? -41.403 -4.176 73.853 1.00 91.31 269 GLU A C 1
ATOM 2214 O O . GLU A 1 269 ? -42.188 -4.292 74.800 1.00 91.31 269 GLU A O 1
ATOM 2219 N N . LEU A 1 270 ? -40.612 -5.188 73.479 1.00 91.25 270 LEU A N 1
ATOM 2220 C CA . LEU A 1 270 ? -40.573 -6.477 74.177 1.00 91.25 270 LEU A CA 1
ATOM 2221 C C . LEU A 1 270 ? -40.064 -6.337 75.620 1.00 91.25 270 LEU A C 1
ATOM 2223 O O . LEU A 1 270 ? -40.608 -6.969 76.534 1.00 91.25 270 LEU A O 1
ATOM 2227 N N . ILE A 1 271 ? -39.049 -5.503 75.856 1.00 91.56 271 ILE A N 1
ATOM 2228 C CA . ILE A 1 271 ? -38.543 -5.207 77.203 1.00 91.56 271 ILE A CA 1
ATOM 2229 C C . ILE A 1 271 ? -39.622 -4.489 78.023 1.00 91.56 271 ILE A C 1
ATOM 2231 O O . ILE A 1 271 ? -39.913 -4.885 79.151 1.00 91.56 271 ILE A O 1
ATOM 2235 N N . GLU A 1 272 ? -40.284 -3.477 77.466 1.00 92.38 272 GLU A N 1
ATOM 2236 C CA . GLU A 1 272 ? -41.337 -2.748 78.173 1.00 92.38 272 GLU A CA 1
ATOM 2237 C C . GLU A 1 272 ? -42.533 -3.659 78.501 1.00 92.38 272 GLU A C 1
ATOM 2239 O O . GLU A 1 272 ? -43.058 -3.644 79.622 1.00 92.38 272 GLU A O 1
ATOM 2244 N N . ALA A 1 273 ? -42.939 -4.512 77.556 1.00 89.88 273 ALA A N 1
ATOM 2245 C CA . ALA A 1 273 ? -44.003 -5.490 77.751 1.00 89.88 273 ALA A CA 1
ATOM 2246 C C . ALA A 1 273 ? -43.646 -6.525 78.830 1.00 89.88 273 ALA A C 1
ATOM 2248 O O . ALA A 1 273 ? -44.485 -6.847 79.680 1.00 89.88 273 ALA A O 1
ATOM 2249 N N . THR A 1 274 ? -42.403 -7.017 78.847 1.00 90.12 274 THR A N 1
ATOM 2250 C CA . THR A 1 274 ? -41.933 -7.952 79.880 1.00 90.12 274 THR A CA 1
ATOM 2251 C C . THR A 1 274 ? -41.853 -7.291 81.253 1.00 90.12 274 THR A C 1
ATOM 2253 O O . THR A 1 274 ? -42.323 -7.885 82.224 1.00 90.12 274 THR A O 1
ATOM 2256 N N . VAL A 1 275 ? -41.382 -6.044 81.357 1.00 92.88 275 VAL A N 1
ATOM 2257 C CA . VAL A 1 275 ? -41.396 -5.272 82.614 1.00 92.88 275 VAL A CA 1
ATOM 2258 C C . VAL A 1 275 ? -42.827 -5.070 83.118 1.00 92.88 275 VAL A C 1
ATOM 2260 O O . VAL A 1 275 ? -43.113 -5.349 84.285 1.00 92.88 275 VAL A O 1
ATOM 2263 N N . LYS A 1 276 ? -43.763 -4.658 82.248 1.00 91.38 276 LYS A N 1
ATOM 2264 C CA . LYS A 1 276 ? -45.191 -4.527 82.599 1.00 91.38 276 LYS A CA 1
ATOM 2265 C C . LYS A 1 276 ? -45.771 -5.852 83.094 1.00 91.38 276 LYS A C 1
ATOM 2267 O O . LYS A 1 276 ? -46.493 -5.869 84.092 1.00 91.38 276 LYS A O 1
ATOM 2272 N N . TYR A 1 277 ? -45.450 -6.960 82.429 1.00 90.56 277 TYR A N 1
ATOM 2273 C CA . TYR A 1 277 ? -45.893 -8.293 82.833 1.00 90.56 277 TYR A CA 1
ATOM 2274 C C . TYR A 1 277 ? -45.329 -8.707 84.200 1.00 90.56 277 TYR A C 1
ATOM 2276 O O . TYR A 1 277 ? -46.086 -9.151 85.064 1.00 90.56 277 TYR A O 1
ATOM 2284 N N . VAL A 1 278 ? -44.027 -8.517 84.433 1.00 91.06 278 VAL A N 1
ATOM 2285 C CA . VAL A 1 278 ? -43.374 -8.827 85.715 1.00 91.06 278 VAL A CA 1
ATOM 2286 C C . VAL A 1 278 ? -43.957 -7.980 86.846 1.00 91.06 278 VAL A C 1
ATOM 2288 O O . VAL A 1 278 ? -44.271 -8.527 87.903 1.00 91.06 278 VAL A O 1
ATOM 2291 N N . ASN A 1 279 ? -44.181 -6.683 86.621 1.00 90.06 279 ASN A N 1
ATOM 2292 C CA . ASN A 1 279 ? -44.800 -5.796 87.608 1.00 90.06 279 ASN A CA 1
ATOM 2293 C C . ASN A 1 279 ? -46.229 -6.234 87.952 1.00 90.06 279 ASN A C 1
ATOM 2295 O O . ASN A 1 279 ? -46.553 -6.361 89.131 1.00 90.06 279 ASN A O 1
ATOM 2299 N N . ARG A 1 280 ? -47.061 -6.558 86.950 1.00 86.94 280 ARG A N 1
ATOM 2300 C CA . ARG A 1 280 ? -48.408 -7.114 87.184 1.00 86.94 280 ARG A CA 1
ATOM 2301 C C . ARG A 1 280 ? -48.356 -8.431 87.955 1.00 86.94 280 ARG A C 1
ATOM 2303 O O . ARG A 1 280 ? -49.162 -8.647 88.853 1.00 86.94 280 ARG A O 1
ATOM 2310 N N . LYS A 1 281 ? -47.403 -9.310 87.632 1.00 87.81 281 LYS A N 1
ATOM 2311 C CA . LYS A 1 281 ? -47.208 -10.582 88.340 1.00 87.81 281 LYS A CA 1
ATOM 2312 C C . LYS A 1 281 ? -46.798 -10.359 89.798 1.00 87.81 281 LYS A C 1
ATOM 2314 O O . LYS A 1 281 ? -47.298 -11.062 90.670 1.00 87.81 281 LYS A O 1
ATOM 2319 N N . ARG A 1 282 ? -45.928 -9.382 90.074 1.00 85.31 282 ARG A N 1
ATOM 2320 C CA . ARG A 1 282 ? -45.535 -9.009 91.440 1.00 85.31 282 ARG A CA 1
ATOM 2321 C C . ARG A 1 282 ? -46.726 -8.456 92.228 1.00 85.31 282 ARG A C 1
ATOM 2323 O O . ARG A 1 282 ? -46.999 -8.985 93.294 1.00 85.31 282 ARG A O 1
ATOM 2330 N N . GLN A 1 283 ? -47.479 -7.510 91.665 1.00 84.44 283 GLN A N 1
ATOM 2331 C CA . GLN A 1 283 ? -48.703 -6.977 92.284 1.00 84.44 283 GLN A CA 1
ATOM 2332 C C . GLN A 1 283 ? -49.725 -8.081 92.580 1.00 84.44 283 GLN A C 1
ATOM 2334 O O . GLN A 1 283 ? -50.307 -8.128 93.657 1.00 84.44 283 GLN A O 1
ATOM 2339 N N . MET A 1 284 ? -49.919 -9.013 91.644 1.00 81.81 284 MET A N 1
ATOM 2340 C CA . MET A 1 284 ? -50.805 -10.157 91.857 1.00 81.81 284 MET A CA 1
ATOM 2341 C C . MET A 1 284 ? -50.301 -11.065 92.990 1.00 81.81 284 MET A C 1
ATOM 2343 O O . MET A 1 284 ? -51.097 -11.566 93.775 1.00 81.81 284 MET A O 1
ATOM 2347 N N . ASN A 1 285 ? -48.988 -11.274 93.105 1.00 82.06 285 ASN A N 1
ATOM 2348 C CA . ASN A 1 285 ? -48.406 -12.045 94.203 1.00 82.06 285 ASN A CA 1
ATOM 2349 C C . ASN A 1 285 ? -48.527 -11.334 95.558 1.00 82.06 285 ASN A C 1
ATOM 2351 O O . ASN A 1 285 ? -48.791 -12.004 96.551 1.00 82.06 285 ASN A O 1
ATOM 2355 N N . GLU A 1 286 ? -48.351 -10.013 95.604 1.00 84.75 286 GLU A N 1
ATOM 2356 C CA . GLU A 1 286 ? -48.572 -9.197 96.808 1.00 84.75 286 GLU A CA 1
ATOM 2357 C C . GLU A 1 286 ? -50.030 -9.307 97.262 1.00 84.75 286 GLU A C 1
ATOM 2359 O O . GLU A 1 286 ? -50.287 -9.661 98.410 1.00 84.75 286 GLU A O 1
ATOM 2364 N N . LEU A 1 287 ? -50.982 -9.159 96.334 1.00 80.06 287 LEU A N 1
ATOM 2365 C CA . LEU A 1 287 ? -52.397 -9.407 96.611 1.00 80.06 287 LEU A CA 1
ATOM 2366 C C . LEU A 1 287 ? -52.616 -10.834 97.129 1.00 80.06 287 LEU A C 1
ATOM 2368 O O . LEU A 1 287 ? -53.255 -11.013 98.160 1.00 80.06 287 LEU A O 1
ATOM 2372 N N . HIS A 1 288 ? -52.060 -11.862 96.477 1.00 76.88 288 HIS A N 1
ATOM 2373 C CA . HIS A 1 288 ? -52.164 -13.244 96.964 1.00 76.88 288 HIS A CA 1
ATOM 2374 C C . HIS A 1 288 ? -51.645 -13.413 98.402 1.00 76.88 288 HIS A C 1
ATOM 2376 O O . HIS A 1 288 ? -52.250 -14.163 99.168 1.00 76.88 288 HIS A O 1
ATOM 2382 N N . GLN A 1 289 ? -50.561 -12.729 98.783 1.00 78.25 289 GLN A N 1
ATOM 2383 C CA . GLN A 1 289 ? -50.039 -12.746 100.154 1.00 78.25 289 GLN A CA 1
ATOM 2384 C C . GLN A 1 289 ? -50.992 -12.046 101.132 1.00 78.25 289 GLN A C 1
ATOM 2386 O O . GLN A 1 289 ? -51.303 -12.612 102.179 1.00 78.25 289 GLN A O 1
ATOM 2391 N N . GLU A 1 290 ? -51.516 -10.868 100.786 1.00 78.19 290 GLU A N 1
ATOM 2392 C CA . GLU A 1 290 ? -52.512 -10.155 101.599 1.00 78.19 290 GLU A CA 1
ATOM 2393 C C . GLU A 1 290 ? -53.791 -10.982 101.799 1.00 78.19 290 GLU A C 1
ATOM 2395 O O . GLU A 1 290 ? -54.285 -11.119 102.920 1.00 78.19 290 GLU A O 1
ATOM 2400 N N . PHE A 1 291 ? -54.303 -11.610 100.738 1.00 70.06 291 PHE A N 1
ATOM 2401 C CA . PHE A 1 291 ? -55.459 -12.501 100.827 1.00 70.06 291 PHE A CA 1
ATOM 2402 C C . PHE A 1 291 ? -55.169 -13.733 101.695 1.00 70.06 291 PHE A C 1
ATOM 2404 O O . PHE A 1 291 ? -56.008 -14.098 102.522 1.00 70.06 291 PHE A O 1
ATOM 2411 N N . ALA A 1 292 ? -53.973 -14.323 101.594 1.00 66.50 292 ALA A N 1
ATOM 2412 C CA . ALA A 1 292 ? -53.561 -15.428 102.455 1.00 66.50 292 ALA A CA 1
ATOM 2413 C C . ALA A 1 292 ? -53.502 -15.023 103.942 1.00 66.50 292 ALA A C 1
ATOM 2415 O O . ALA A 1 292 ? -53.938 -15.800 104.794 1.00 66.50 292 ALA A O 1
ATOM 2416 N N . HIS A 1 293 ? -53.044 -13.804 104.258 1.00 70.44 293 HIS A N 1
ATOM 2417 C CA . HIS A 1 293 ? -53.087 -13.245 105.617 1.00 70.44 293 HIS A CA 1
ATOM 2418 C C . HIS A 1 293 ? -54.518 -13.045 106.136 1.00 70.44 293 HIS A C 1
ATOM 2420 O O . HIS A 1 293 ? -54.772 -13.234 107.324 1.00 70.44 293 HIS A O 1
ATOM 2426 N N . LEU A 1 294 ? -55.464 -12.729 105.250 1.00 70.31 294 LEU A N 1
ATOM 2427 C CA . LEU A 1 294 ? -56.896 -12.644 105.556 1.00 70.31 294 LEU A CA 1
ATOM 2428 C C . LEU A 1 294 ? -57.599 -14.018 105.587 1.00 70.31 294 LEU A C 1
ATOM 2430 O O . LEU A 1 294 ? -58.811 -14.083 105.794 1.00 70.31 294 LEU A O 1
ATOM 2434 N N . GLY A 1 295 ? -56.865 -15.121 105.389 1.00 59.16 295 GLY A N 1
ATOM 2435 C CA . GLY A 1 295 ? -57.407 -16.483 105.375 1.00 59.16 295 GLY A CA 1
ATOM 2436 C C . GLY A 1 295 ? -58.254 -16.813 104.142 1.00 59.16 295 GLY A C 1
ATOM 2437 O O . GLY A 1 295 ? -59.045 -17.756 104.190 1.00 59.16 295 GLY A O 1
ATOM 2438 N N . LEU A 1 296 ? -58.111 -16.039 103.060 1.00 58.69 296 LEU A N 1
ATOM 2439 C CA . LEU A 1 296 ? -58.831 -16.186 101.796 1.00 58.69 296 LEU A CA 1
ATOM 2440 C C . LEU A 1 296 ? -57.874 -16.704 100.714 1.00 58.69 296 LEU A C 1
ATOM 2442 O O . LEU A 1 296 ? -56.790 -16.159 100.523 1.00 58.69 296 LEU A O 1
ATOM 2446 N N . SER A 1 297 ? -58.273 -17.738 99.972 1.00 56.50 297 SER A N 1
ATOM 2447 C CA . SER A 1 297 ? -57.529 -18.189 98.790 1.00 56.50 297 SER A CA 1
ATOM 2448 C C . SER A 1 297 ? -58.199 -17.673 97.518 1.00 56.50 297 SER A C 1
ATOM 2450 O O . SER A 1 297 ? -59.383 -17.897 97.276 1.00 56.50 297 SER A O 1
ATOM 2452 N N . LEU A 1 298 ? -57.435 -16.962 96.688 1.00 56.47 298 LEU A N 1
ATOM 2453 C CA . LEU A 1 298 ? -57.853 -16.617 95.333 1.00 56.47 298 LEU A CA 1
ATOM 2454 C C . LEU A 1 298 ? -57.516 -17.792 94.416 1.00 56.47 298 LEU A C 1
ATOM 2456 O O . LEU A 1 298 ? -56.351 -18.047 94.122 1.00 56.47 298 LEU A O 1
ATOM 2460 N N . SER A 1 299 ? -58.541 -18.501 93.947 1.00 53.44 299 SER A N 1
ATOM 2461 C CA . SER A 1 299 ? -58.420 -19.378 92.784 1.00 53.44 299 SER A CA 1
ATOM 2462 C C . SER A 1 299 ? -59.286 -18.814 91.665 1.00 53.44 299 SER A C 1
ATOM 2464 O O . SER A 1 299 ? -60.468 -18.524 91.855 1.00 53.44 299 SER A O 1
ATOM 2466 N N . ILE A 1 300 ? -58.683 -18.592 90.499 1.00 50.97 300 ILE A N 1
ATOM 2467 C CA . ILE A 1 300 ? -59.422 -18.177 89.308 1.00 50.97 300 ILE A CA 1
ATOM 2468 C C . ILE A 1 300 ? -59.851 -19.457 88.596 1.00 50.97 300 ILE A C 1
ATOM 2470 O O . ILE A 1 300 ? -59.029 -20.156 88.005 1.00 50.97 300 ILE A O 1
ATOM 2474 N N . ASN A 1 301 ? -61.142 -19.773 88.665 1.00 45.00 301 ASN A N 1
ATOM 2475 C CA . ASN A 1 301 ? -61.726 -20.890 87.931 1.00 45.00 301 ASN A CA 1
ATOM 2476 C C . ASN A 1 301 ? -61.726 -20.581 86.425 1.00 45.00 301 ASN A C 1
ATOM 2478 O O . ASN A 1 301 ? -62.320 -19.597 85.985 1.00 45.00 301 ASN A O 1
ATOM 2482 N N . GLY A 1 302 ? -61.116 -21.448 85.613 1.00 48.44 302 GLY A N 1
ATOM 2483 C CA . GLY A 1 302 ? -61.006 -21.271 84.156 1.00 48.44 302 GLY A CA 1
ATOM 2484 C C . GLY A 1 302 ? -62.328 -21.340 83.374 1.00 48.44 302 GLY A C 1
ATOM 2485 O O . GLY A 1 302 ? -62.315 -21.206 82.155 1.00 48.44 302 GLY A O 1
ATOM 2486 N N . VAL A 1 303 ? -63.465 -21.550 84.049 1.00 47.31 303 VAL A N 1
ATOM 2487 C CA . VAL A 1 303 ? -64.761 -21.867 83.420 1.00 47.31 303 VAL A CA 1
ATOM 2488 C C . VAL A 1 303 ? -65.834 -20.781 83.643 1.00 47.31 303 VAL A C 1
ATOM 2490 O O . VAL A 1 303 ? -66.901 -20.848 83.044 1.00 47.31 303 VAL A O 1
ATOM 2493 N N . GLY A 1 304 ? -65.578 -19.715 84.411 1.00 46.06 304 GLY A N 1
ATOM 2494 C CA . GLY A 1 304 ? -66.603 -18.691 84.675 1.00 46.06 304 GLY A CA 1
ATOM 2495 C C . GLY A 1 304 ? -66.031 -17.292 84.861 1.00 46.06 304 GLY A C 1
ATOM 2496 O O . GLY A 1 304 ? -65.384 -17.009 85.861 1.00 46.06 304 GLY A O 1
ATOM 2497 N N . ARG A 1 305 ? -66.306 -16.383 83.919 1.00 47.41 305 ARG A N 1
ATOM 2498 C CA . ARG A 1 305 ? -65.780 -15.004 83.913 1.00 47.41 305 ARG A CA 1
ATOM 2499 C C . ARG A 1 305 ? -66.394 -14.045 84.954 1.00 47.41 305 ARG A C 1
ATOM 2501 O O . ARG A 1 305 ? -66.092 -12.862 84.882 1.00 47.41 305 ARG A O 1
ATOM 2508 N N . PHE A 1 306 ? -67.213 -14.491 85.917 1.00 43.31 306 PHE A N 1
ATOM 2509 C CA . PHE A 1 306 ? -67.932 -13.568 86.823 1.00 43.31 306 PHE A CA 1
ATOM 2510 C C . PHE A 1 306 ? -68.181 -14.073 88.263 1.00 43.31 306 PHE A C 1
ATOM 2512 O O . PHE A 1 306 ? -69.244 -13.827 88.826 1.00 43.31 306 PHE A O 1
ATOM 2519 N N . SER A 1 307 ? -67.213 -14.723 88.917 1.00 47.50 307 SER A N 1
ATOM 2520 C CA . SER A 1 307 ? -67.251 -14.882 90.386 1.00 47.50 307 SER A CA 1
ATOM 2521 C C . SER A 1 307 ? -65.874 -14.617 90.989 1.00 47.50 307 SER A C 1
ATOM 2523 O O . SER A 1 307 ? -64.940 -15.373 90.738 1.00 47.50 307 SER A O 1
ATOM 2525 N N . TYR A 1 308 ? -65.738 -13.529 91.752 1.00 50.62 308 TYR A N 1
ATOM 2526 C CA . TYR A 1 308 ? -64.427 -12.978 92.121 1.00 50.62 308 TYR A CA 1
ATOM 2527 C C . TYR A 1 308 ? -63.882 -13.409 93.492 1.00 50.62 308 TYR A C 1
ATOM 2529 O O . TYR A 1 308 ? -62.708 -13.170 93.745 1.00 50.62 308 TYR A O 1
ATOM 2537 N N . PHE A 1 309 ? -64.658 -14.073 94.361 1.00 43.12 309 PHE A N 1
ATOM 2538 C CA . PHE A 1 309 ? -64.166 -14.502 95.680 1.00 43.12 309 PHE A CA 1
ATOM 2539 C C . PHE A 1 309 ? -64.856 -15.787 96.166 1.00 43.12 309 PHE A C 1
ATOM 2541 O O . PHE A 1 309 ? -66.026 -15.753 96.544 1.00 43.12 309 PHE A O 1
ATOM 2548 N N . GLU A 1 310 ? -64.139 -16.915 96.217 1.00 43.81 310 GLU A N 1
ATOM 2549 C CA . GLU A 1 310 ? -64.542 -18.050 97.059 1.00 43.81 310 GLU A CA 1
ATOM 2550 C C . GLU A 1 310 ? -64.002 -17.818 98.479 1.00 43.81 310 GLU A C 1
ATOM 2552 O O . GLU A 1 310 ? -62.797 -17.852 98.718 1.00 43.81 310 GLU A O 1
ATOM 2557 N N . ARG A 1 311 ? -64.890 -17.592 99.458 1.00 42.19 311 ARG A N 1
ATOM 2558 C CA . ARG A 1 311 ? -64.519 -17.673 100.878 1.00 42.19 311 ARG A CA 1
ATOM 2559 C C . ARG A 1 311 ? -64.344 -19.143 101.251 1.00 42.19 311 ARG A C 1
ATOM 2561 O O . ARG A 1 311 ? -65.294 -19.778 101.702 1.00 42.19 311 ARG A O 1
ATOM 2568 N N . ARG A 1 312 ? -63.143 -19.689 101.082 1.00 47.88 312 ARG A N 1
ATOM 2569 C CA . ARG A 1 312 ? -62.763 -20.938 101.750 1.00 47.88 312 ARG A CA 1
ATOM 2570 C C . ARG A 1 312 ? -61.838 -20.605 102.915 1.00 47.88 312 ARG A C 1
ATOM 2572 O O . ARG A 1 312 ? -60.765 -20.066 102.660 1.00 47.88 312 ARG A O 1
ATOM 2579 N N . PRO A 1 313 ? -62.236 -20.891 104.167 1.00 41.41 313 PRO A N 1
ATOM 2580 C CA . PRO A 1 313 ? -61.338 -20.775 105.304 1.00 41.41 313 PRO A CA 1
ATOM 2581 C C . PRO A 1 313 ? -60.130 -21.684 105.085 1.00 41.41 313 PRO A C 1
ATOM 2583 O O . PRO A 1 313 ? -60.295 -22.862 104.756 1.00 41.41 313 PRO A O 1
ATOM 2586 N N . ASN A 1 314 ? -58.929 -21.146 105.289 1.00 39.34 314 ASN A N 1
ATOM 2587 C CA . ASN A 1 314 ? -57.727 -21.955 105.456 1.00 39.34 314 ASN A CA 1
ATOM 2588 C C . ASN A 1 314 ? -57.913 -22.860 106.681 1.00 39.34 314 ASN A C 1
ATOM 2590 O O . ASN A 1 314 ? -57.687 -22.446 107.818 1.00 39.34 314 ASN A O 1
ATOM 2594 N N . TYR A 1 315 ? -58.323 -24.106 106.458 1.00 42.66 315 TYR A N 1
ATOM 2595 C CA . TYR A 1 315 ? -58.113 -25.150 107.445 1.00 42.66 315 TYR A CA 1
ATOM 2596 C C . TYR A 1 315 ? -56.619 -25.459 107.445 1.00 42.66 315 TYR A C 1
ATOM 2598 O O . TYR A 1 315 ? -56.085 -25.991 106.472 1.00 42.66 315 TYR A O 1
ATOM 2606 N N . LEU A 1 316 ? -55.942 -25.087 108.534 1.00 37.47 316 LEU A N 1
ATOM 2607 C CA . LEU A 1 316 ? -54.638 -25.652 108.866 1.00 37.47 316 LEU A CA 1
ATOM 2608 C C . LEU A 1 316 ? -54.739 -27.183 108.768 1.00 37.47 316 LEU A C 1
ATOM 2610 O O . LEU A 1 316 ? -55.721 -27.746 109.269 1.00 37.47 316 LEU A O 1
ATOM 2614 N N . PRO A 1 317 ? -53.759 -27.871 108.160 1.00 39.69 317 PRO A N 1
ATOM 2615 C CA . PRO A 1 317 ? -53.716 -29.314 108.252 1.00 39.69 317 PRO A CA 1
ATOM 2616 C C . PRO A 1 317 ? -53.499 -29.665 109.724 1.00 39.69 317 PRO A C 1
ATOM 2618 O O . PRO A 1 317 ? -52.503 -29.289 110.342 1.00 39.69 317 PRO A O 1
ATOM 2621 N N . TYR A 1 318 ? -54.463 -30.368 110.308 1.00 38.06 318 TYR A N 1
ATOM 2622 C CA . TYR A 1 318 ? -54.170 -31.159 111.487 1.00 38.06 318 TYR A CA 1
ATOM 2623 C C . TYR A 1 318 ? -53.236 -32.294 111.046 1.00 38.06 318 TYR A C 1
ATOM 2625 O O . TYR A 1 318 ? -53.675 -33.192 110.327 1.00 38.06 318 TYR A O 1
ATOM 2633 N N . ARG A 1 319 ? -52.004 -32.230 111.574 1.00 34.00 319 ARG A N 1
ATOM 2634 C CA . ARG A 1 319 ? -50.859 -33.161 111.508 1.00 34.00 319 ARG A CA 1
ATOM 2635 C C . ARG A 1 319 ? -49.782 -32.872 110.474 1.00 34.00 319 ARG A C 1
ATOM 2637 O O . ARG A 1 319 ? -50.057 -32.974 109.262 1.00 34.00 319 ARG A O 1
#

Secondary structure (DSSP, 8-state):
-HHHHHHHHHHHHHHHHHHHHHHHHHHHHHHHHHHHHHHHHHHHHHHHHHHHHHHHHHHHHHHHHHHHHHHHHHHHHHHHHHHHHHHHHHHHHHTHHHHHHHHS--S-GGGTTS------------SHHHHHHHHHHHHHHHHHS-HHHHHHHHHHHHHHHHHTT-THHHHHTT-----TT-HHHHHHHHHHHHHHHHHHHHHHHHHHHHHHHHHHHHHHHHHHHHHHHHHHHHHHHHHHHHHHHHHHHHHHHHHHHHHHHHHHHHHHHHHHHHHHHHHHHHHHHHHHHHHHHTT------TT-TT-------------

Radius of gyration: 72.95 Å; chains: 1; bounding box: 126×69×215 Å